Protein AF-A0A511JH03-F1 (afdb_monomer)

Radius of gyration: 26.42 Å; Cα contacts (8 Å, |Δi|>4): 464; chains: 1; bounding box: 65×48×74 Å

Organism: NCBI:txid311234

Secondary structure (DSSP, 8-state):
---PPPPEEEEEEPPPEETTEE-HHHHHHHHHHHHHHHHHHHHHTTT-TT-EEEEEE--SS--HHHHHHHHHHHHHHHTTT-EEE-----------SSSSHHHHHHHHHHHHHHHH--SSEEEEEEE-TTHHHHHHHHHHTS-----TT-EEEEEE-SSS-EEEEEEE-S--HHHHHHHHHHHHHHHHHHHHHHHHHHHHHHHIIIIISTT--HHHHHHHHHHHHHHHHHHHHHHHHHHHHS-GGGTGGGSSSS---HHHHHHTTT-----SS---HHHHHHHHHHHHIIIIIHHHHHHHHHHHHHHHHHHHS-SSS------HHHHHHHHHHHHHHHHHHHHHS----S---

Sequence (353 aa):
MSSDPVQFLFLMRHGEFRDGRLTVAATKHLGSLAGRLEEWMASEWRDAPDRRVQLVTLTTSATDEVAATAERLAESLVETRHLEQTTEDWGVDLTVGAYEPAEDAVRTHLADLRTLATPTRSPLLVTNAPLVEWLAALLLGSPFPIAHGELACLRRLKGDRWEVCWTISADGPDEASAIRDKIRSKMTVAAALGAVIVSLLTFVIKDVLPGANAWRWGAAAALALASVLYFATLFLYDTLQMPPRFWASRLSGAEPTTWARRLRHGKRLVTRPPSAAARVLHAAMVQVWVWVFTPATVLVGVGVVLLGIGAAEPSSADPLLLEPWQVALGALTLGVLSTGWIAVHRPDLGSAD

Mean predicted aligned error: 10.34 Å

Solvent-accessible surface area (backbone atoms only — not comparable to full-atom values): 19260 Å² total; per-residue (Å²): 131,87,76,75,68,71,24,37,40,32,45,24,25,28,34,48,60,55,96,95,36,68,35,73,67,33,55,54,40,42,47,57,48,34,54,51,51,48,58,37,47,62,63,76,33,63,92,41,79,78,47,32,42,31,51,37,70,50,46,55,55,97,42,67,48,37,54,53,35,49,52,56,38,44,60,50,33,55,82,68,78,50,53,50,84,49,87,61,76,74,77,61,78,41,67,60,90,46,85,69,72,41,57,60,52,50,58,63,49,46,59,56,57,58,65,56,36,33,72,46,31,25,36,33,37,36,18,48,85,67,59,48,30,52,52,39,15,69,47,34,61,26,75,41,89,66,54,61,45,14,40,34,36,32,32,50,45,92,77,88,44,40,42,76,39,33,33,42,57,61,70,52,73,61,51,35,45,54,51,44,53,52,47,51,53,51,40,52,53,42,50,56,51,32,52,53,44,48,51,51,40,51,46,42,60,69,75,52,45,76,90,49,54,72,39,36,52,49,12,49,52,30,28,51,54,17,35,54,28,29,52,49,37,44,56,51,52,53,60,70,66,49,62,73,84,61,68,71,75,77,62,87,84,57,82,68,49,73,64,57,40,59,77,42,69,81,55,80,75,62,59,79,54,70,48,41,64,36,58,60,50,49,53,51,52,50,47,46,41,63,72,30,40,46,54,20,54,50,28,40,54,51,14,53,50,30,36,53,56,46,65,66,59,68,97,70,93,70,85,86,63,75,46,71,63,57,54,50,47,51,54,46,48,52,49,48,52,49,52,45,43,50,65,73,58,47,76,76,79,44,70,83,108

Structure (mmCIF, N/CA/C/O backbone):
data_AF-A0A511JH03-F1
#
_entry.id   AF-A0A511JH03-F1
#
loop_
_atom_site.group_PDB
_atom_site.id
_atom_site.type_symbol
_atom_site.label_atom_id
_atom_site.label_alt_id
_atom_site.label_comp_id
_atom_site.label_asym_id
_atom_site.label_entity_id
_atom_site.label_seq_id
_atom_site.pdbx_PDB_ins_code
_atom_site.Cartn_x
_atom_site.Cartn_y
_atom_site.Cartn_z
_atom_site.occupancy
_atom_site.B_iso_or_equiv
_atom_site.auth_seq_id
_atom_site.auth_comp_id
_atom_site.auth_asym_id
_atom_site.auth_atom_id
_atom_site.pdbx_PDB_model_num
ATOM 1 N N . MET A 1 1 ? 21.268 -9.257 26.709 1.00 47.97 1 MET A N 1
ATOM 2 C CA . MET A 1 1 ? 20.537 -8.159 26.042 1.00 47.97 1 MET A CA 1
ATOM 3 C C . MET A 1 1 ? 19.086 -8.300 26.454 1.00 47.97 1 MET A C 1
ATOM 5 O O . MET A 1 1 ? 18.493 -9.309 26.106 1.00 47.97 1 MET A O 1
ATOM 9 N N . SER A 1 2 ? 18.568 -7.384 27.275 1.00 48.03 2 SER A N 1
ATOM 10 C CA . SER A 1 2 ? 17.154 -7.397 27.667 1.00 48.03 2 SER A CA 1
ATOM 11 C C . SER A 1 2 ? 16.317 -7.134 26.418 1.00 48.03 2 SER A C 1
ATOM 13 O O . SER A 1 2 ? 16.502 -6.104 25.771 1.00 48.03 2 SER A O 1
ATOM 15 N N . SER A 1 3 ? 15.488 -8.092 26.013 1.00 73.56 3 SER A N 1
ATOM 16 C CA . SER A 1 3 ? 14.461 -7.844 25.008 1.00 73.56 3 SER A CA 1
ATOM 17 C C . SER A 1 3 ? 13.367 -7.047 25.698 1.00 73.56 3 SER A C 1
ATOM 19 O O . SER A 1 3 ? 12.624 -7.615 26.500 1.00 73.56 3 SER A O 1
ATOM 21 N N . ASP A 1 4 ? 13.303 -5.743 25.438 1.00 78.69 4 ASP A N 1
ATOM 22 C CA . ASP A 1 4 ? 12.191 -4.937 25.927 1.00 78.69 4 ASP A CA 1
ATOM 23 C C . ASP A 1 4 ? 10.878 -5.611 25.496 1.00 78.69 4 ASP A C 1
ATOM 25 O O . ASP A 1 4 ? 10.754 -6.036 24.338 1.00 78.69 4 ASP A O 1
ATOM 29 N N . PRO A 1 5 ? 9.926 -5.795 26.420 1.00 82.44 5 PRO A N 1
ATOM 30 C CA . PRO A 1 5 ? 8.668 -6.448 26.109 1.00 82.44 5 PRO A CA 1
ATOM 31 C C . PRO A 1 5 ? 7.944 -5.722 24.973 1.00 82.44 5 PRO A C 1
ATOM 33 O O . PRO A 1 5 ? 7.837 -4.497 24.959 1.00 82.44 5 PRO A O 1
ATOM 36 N N . VAL A 1 6 ? 7.419 -6.500 24.025 1.00 85.31 6 VAL A N 1
ATOM 37 C CA . VAL A 1 6 ? 6.716 -5.976 22.850 1.00 85.31 6 VAL A CA 1
ATOM 38 C C . VAL A 1 6 ? 5.463 -5.225 23.290 1.00 85.31 6 VAL A C 1
ATOM 40 O O . VAL A 1 6 ? 4.625 -5.808 23.970 1.00 85.31 6 VAL A O 1
ATOM 43 N N . GLN A 1 7 ? 5.312 -3.966 22.887 1.00 91.69 7 GLN A N 1
ATOM 44 C CA . GLN A 1 7 ? 4.115 -3.166 23.158 1.00 91.69 7 GLN A CA 1
ATOM 45 C C . GLN A 1 7 ? 3.256 -3.065 21.898 1.00 91.69 7 GLN A C 1
ATOM 47 O O . GLN A 1 7 ? 3.791 -2.938 20.792 1.00 91.69 7 GLN A O 1
ATOM 52 N N . PHE A 1 8 ? 1.936 -3.105 22.076 1.00 92.12 8 PHE A N 1
ATOM 53 C CA . PHE A 1 8 ? 0.962 -2.985 20.997 1.00 92.12 8 PHE A CA 1
ATOM 54 C C . PHE A 1 8 ? 0.021 -1.806 21.243 1.00 92.12 8 PHE A C 1
ATOM 56 O O . PHE A 1 8 ? -0.301 -1.484 22.385 1.00 92.12 8 PHE A O 1
ATOM 63 N N . LEU A 1 9 ? -0.417 -1.185 20.153 1.00 93.75 9 LEU A N 1
ATOM 64 C CA . LEU A 1 9 ? -1.404 -0.113 20.113 1.00 93.75 9 LEU A CA 1
ATOM 65 C C . LEU A 1 9 ? -2.337 -0.401 18.944 1.00 93.75 9 LEU A C 1
ATOM 67 O O . LEU A 1 9 ? -1.872 -0.655 17.832 1.00 93.75 9 LEU A O 1
ATOM 71 N N . PHE A 1 10 ? -3.638 -0.345 19.177 1.00 93.94 10 PHE A N 1
ATOM 72 C CA . PHE A 1 10 ? -4.622 -0.519 18.127 1.00 93.94 10 PHE A CA 1
ATOM 73 C C . PHE A 1 10 ? -5.268 0.819 17.794 1.00 93.94 10 PHE A C 1
ATOM 75 O O . PHE A 1 10 ? -5.658 1.562 18.689 1.00 93.94 10 PHE A O 1
ATOM 82 N N . LEU A 1 11 ? -5.380 1.118 16.505 1.00 94.06 11 LEU A N 1
ATOM 83 C CA . LEU A 1 11 ? -6.059 2.301 15.990 1.00 94.06 11 LEU A CA 1
ATOM 84 C C . LEU A 1 11 ? -7.250 1.855 15.162 1.00 94.06 11 LEU A C 1
ATOM 86 O O . LEU A 1 11 ? -7.114 0.979 14.309 1.00 94.06 11 LEU A O 1
ATOM 90 N N . MET A 1 12 ? -8.400 2.467 15.386 1.00 94.19 12 MET A N 1
ATOM 91 C CA . MET A 1 12 ? -9.624 2.130 14.691 1.00 94.19 12 MET A CA 1
ATOM 92 C C . MET A 1 12 ? -10.381 3.382 14.295 1.00 94.19 12 MET A C 1
ATOM 94 O O . MET A 1 12 ? -10.604 4.279 15.110 1.00 94.19 12 MET A O 1
ATOM 98 N N . ARG A 1 13 ? -10.831 3.412 13.043 1.00 93.38 13 ARG A N 1
ATOM 99 C CA . ARG A 1 13 ? -11.840 4.379 12.625 1.00 93.38 13 ARG A CA 1
ATOM 100 C C . ARG A 1 13 ? -13.223 3.823 12.925 1.00 93.38 13 ARG A C 1
ATOM 102 O O . ARG A 1 13 ? -13.468 2.634 12.707 1.00 93.38 13 ARG A O 1
ATOM 109 N N . HIS A 1 14 ? -14.127 4.683 13.377 1.00 93.62 14 HIS A N 1
ATOM 110 C CA . HIS A 1 14 ? -15.521 4.313 13.607 1.00 93.62 14 HIS A CA 1
ATOM 111 C C . HIS A 1 14 ? -16.146 3.581 12.402 1.00 93.62 14 HIS A C 1
ATOM 113 O O . HIS A 1 14 ? -15.778 3.808 11.239 1.00 93.62 14 HIS A O 1
ATOM 119 N N . GLY A 1 15 ? -17.093 2.687 12.688 1.00 93.44 15 GLY A N 1
ATOM 120 C CA . GLY A 1 15 ? -17.863 1.984 11.667 1.00 93.44 15 GLY A CA 1
ATOM 121 C C . GLY A 1 15 ? -18.754 2.935 10.869 1.00 93.44 15 GLY A C 1
ATOM 122 O O . GLY A 1 15 ? -19.016 4.066 11.275 1.00 93.44 15 GLY A O 1
ATOM 123 N N . GLU A 1 16 ? -19.239 2.474 9.719 1.00 93.62 16 GLU A N 1
ATOM 124 C CA . GLU A 1 16 ? -20.191 3.249 8.927 1.00 93.62 16 GLU A CA 1
ATOM 125 C C . GLU A 1 16 ? -21.457 3.560 9.748 1.00 93.62 16 GLU A C 1
ATOM 127 O O . GLU A 1 16 ? -22.094 2.661 10.303 1.00 93.62 16 GLU A O 1
ATOM 132 N N . PHE A 1 17 ? -21.818 4.842 9.812 1.00 93.31 17 PHE A N 1
ATOM 133 C CA . PHE A 1 17 ? -22.898 5.366 10.643 1.00 93.31 17 PHE A CA 1
ATOM 134 C C . PHE A 1 17 ? -23.854 6.195 9.781 1.00 93.31 17 PHE A C 1
ATOM 136 O O . PHE A 1 17 ? -23.416 7.063 9.024 1.00 93.31 17 PHE A O 1
ATOM 143 N N . ARG A 1 18 ? -25.155 5.892 9.838 1.00 94.75 18 ARG A N 1
ATOM 144 C CA . ARG A 1 18 ? -26.212 6.564 9.065 1.00 94.75 18 ARG A CA 1
ATOM 145 C C . ARG A 1 18 ? -27.479 6.658 9.907 1.00 94.75 18 ARG A C 1
ATOM 147 O O . ARG A 1 18 ? -27.825 5.712 10.607 1.00 94.75 18 ARG A O 1
ATOM 154 N N . ASP A 1 19 ? -28.183 7.782 9.811 1.00 94.88 19 ASP A N 1
ATOM 155 C CA . ASP A 1 19 ? -29.461 8.011 10.501 1.00 94.88 19 ASP A CA 1
ATOM 156 C C . ASP A 1 19 ? -29.389 7.781 12.027 1.00 94.88 19 ASP A C 1
ATOM 158 O O . ASP A 1 19 ? -30.276 7.164 12.614 1.00 94.88 19 ASP A O 1
ATOM 162 N N . GLY A 1 20 ? -28.301 8.230 12.668 1.00 94.19 20 GLY A N 1
ATOM 163 C CA . GLY A 1 20 ? -28.123 8.115 14.122 1.00 94.19 20 GLY A CA 1
ATOM 164 C C . GLY A 1 20 ? -27.790 6.704 14.623 1.00 94.19 20 GLY A C 1
ATOM 165 O O . GLY A 1 20 ? -27.912 6.438 15.815 1.00 94.19 20 GLY A O 1
ATOM 166 N N . ARG A 1 21 ? -27.399 5.776 13.740 1.00 96.19 21 ARG A N 1
ATOM 167 C CA . ARG A 1 21 ? -27.033 4.401 14.112 1.00 96.19 21 ARG A CA 1
ATOM 168 C C . ARG A 1 21 ? -25.947 3.821 13.213 1.00 96.19 21 ARG A C 1
ATOM 170 O O . ARG A 1 21 ? -25.788 4.213 12.058 1.00 96.19 21 ARG A O 1
ATOM 177 N N . LEU A 1 22 ? -25.232 2.818 13.720 1.00 95.19 22 LEU A N 1
ATOM 178 C CA . LEU A 1 22 ? -24.353 1.996 12.887 1.00 95.19 22 LEU A CA 1
ATOM 179 C C . LEU A 1 22 ? -25.165 1.281 11.804 1.00 95.19 22 LEU A C 1
ATOM 181 O O . LEU A 1 22 ? -26.263 0.775 12.058 1.00 95.19 22 LEU A O 1
ATOM 185 N N . THR A 1 23 ? -24.622 1.214 10.589 1.00 95.50 23 THR A N 1
ATOM 186 C CA . THR A 1 23 ? -25.249 0.425 9.525 1.00 95.50 23 THR A CA 1
ATOM 187 C C . THR A 1 23 ? -25.201 -1.063 9.874 1.00 95.50 23 THR A C 1
ATOM 189 O O . THR A 1 23 ? -24.295 -1.536 10.559 1.00 95.50 23 THR A O 1
ATOM 192 N N . VAL A 1 24 ? -26.154 -1.847 9.358 1.00 94.75 24 VAL A N 1
ATOM 193 C CA . VAL A 1 24 ? -26.186 -3.308 9.578 1.00 94.75 24 VAL A CA 1
ATOM 194 C C . VAL A 1 24 ? -24.881 -3.970 9.114 1.00 94.75 24 VAL A C 1
ATOM 196 O O . VAL A 1 24 ? -24.391 -4.908 9.746 1.00 94.75 24 VAL A O 1
ATOM 199 N N . ALA A 1 25 ? -24.296 -3.461 8.024 1.00 91.31 25 ALA A N 1
ATOM 200 C CA . ALA A 1 25 ? -23.006 -3.911 7.515 1.00 91.31 25 ALA A CA 1
ATOM 201 C C . ALA A 1 25 ? -21.874 -3.621 8.512 1.00 91.31 25 ALA A C 1
ATOM 203 O O . ALA A 1 25 ? -21.112 -4.537 8.832 1.00 91.31 25 ALA A O 1
ATOM 204 N N . ALA A 1 26 ? -21.812 -2.401 9.060 1.00 92.94 26 ALA A N 1
ATOM 205 C CA . ALA A 1 26 ? -20.840 -2.034 10.085 1.00 92.94 26 ALA A CA 1
ATOM 206 C C . ALA A 1 26 ? -20.988 -2.906 11.339 1.00 92.94 26 ALA A C 1
ATOM 208 O O . ALA A 1 26 ? -20.013 -3.512 11.773 1.00 92.94 26 ALA A O 1
ATOM 209 N N . THR A 1 27 ? -22.202 -3.075 11.873 1.00 94.50 27 THR A N 1
ATOM 210 C CA . THR A 1 27 ? -22.455 -3.912 13.061 1.00 94.50 27 THR A CA 1
ATOM 211 C C . THR A 1 27 ? -21.992 -5.357 12.864 1.00 94.50 27 THR A C 1
ATOM 213 O O . THR A 1 27 ? -21.353 -5.933 13.750 1.00 94.50 27 THR A O 1
ATOM 216 N N . LYS A 1 28 ? -22.285 -5.953 11.700 1.00 92.31 28 LYS A N 1
ATOM 217 C CA . LYS A 1 28 ? -21.846 -7.315 11.361 1.00 92.31 28 LYS A CA 1
ATOM 218 C C . LYS A 1 28 ? -20.324 -7.402 11.241 1.00 92.31 28 LYS A C 1
ATOM 220 O O . LYS A 1 28 ? -19.724 -8.368 11.715 1.00 92.31 28 LYS A O 1
ATOM 225 N N . HIS A 1 29 ? -19.705 -6.406 10.609 1.00 90.62 29 HIS A N 1
ATOM 226 C CA . HIS A 1 29 ? -18.255 -6.339 10.470 1.00 90.62 29 HIS A CA 1
ATOM 227 C C . HIS A 1 29 ? -17.554 -6.213 11.826 1.00 90.62 29 HIS A C 1
ATOM 229 O O . HIS A 1 29 ? -16.627 -6.977 12.078 1.00 90.62 29 HIS A O 1
ATOM 235 N N . LEU A 1 30 ? -18.032 -5.343 12.721 1.00 92.25 30 LEU A N 1
ATOM 236 C CA . LEU A 1 30 ? -17.476 -5.177 14.070 1.00 92.25 30 LEU A CA 1
ATOM 237 C C . LEU A 1 30 ? -17.481 -6.493 14.860 1.00 92.25 30 LEU A C 1
ATOM 239 O O . LEU A 1 30 ? -16.472 -6.835 15.469 1.00 92.25 30 LEU A O 1
ATOM 243 N N . GLY A 1 31 ? -18.559 -7.281 14.770 1.00 91.50 31 GLY A N 1
ATOM 244 C CA . GLY A 1 31 ? -18.607 -8.613 15.386 1.00 91.50 31 GLY A CA 1
ATOM 245 C C . GLY A 1 31 ? -17.576 -9.583 14.790 1.00 91.50 31 GLY A C 1
ATOM 246 O O . GLY A 1 31 ? -16.858 -10.267 15.516 1.00 91.50 31 GLY A O 1
ATOM 247 N N . SER A 1 32 ? -17.429 -9.608 13.459 1.00 89.88 32 SER A N 1
ATOM 248 C CA . SER A 1 32 ? -16.398 -10.424 12.795 1.00 89.88 32 SER A CA 1
ATOM 249 C C . SER A 1 32 ? -14.970 -9.956 13.107 1.00 89.88 32 SER A C 1
ATOM 251 O O . SER A 1 32 ? -14.038 -10.762 13.137 1.00 89.88 32 SER A O 1
ATOM 253 N N . LEU A 1 33 ? -14.770 -8.653 13.286 1.00 90.88 33 LEU A N 1
ATOM 254 C CA . LEU A 1 33 ? -13.493 -8.052 13.646 1.00 90.88 33 LEU A CA 1
ATOM 255 C C . LEU A 1 33 ? -13.105 -8.414 15.080 1.00 90.88 33 LEU A C 1
ATOM 257 O O . LEU A 1 33 ? -11.966 -8.824 15.285 1.00 90.88 33 LEU A O 1
ATOM 261 N N . ALA A 1 34 ? -14.046 -8.348 16.025 1.00 90.00 34 ALA A N 1
ATOM 262 C CA . ALA A 1 34 ? -13.834 -8.762 17.409 1.00 90.00 34 ALA A CA 1
ATOM 263 C C . ALA A 1 34 ? -13.359 -10.222 17.502 1.00 90.00 34 ALA A C 1
ATOM 265 O O . ALA A 1 34 ? -12.309 -10.475 18.088 1.00 90.00 34 ALA A O 1
ATOM 266 N N . GLY A 1 35 ? -14.041 -11.156 16.825 1.00 88.25 35 GLY A N 1
ATOM 267 C CA . GLY A 1 35 ? -13.622 -12.565 16.802 1.00 88.25 35 GLY A CA 1
ATOM 268 C C . GLY A 1 35 ? -12.231 -12.774 16.185 1.00 88.25 35 GLY A C 1
ATOM 269 O O . GLY A 1 35 ? -11.413 -13.518 16.717 1.00 88.25 35 GLY A O 1
ATOM 270 N N . ARG A 1 36 ? -11.897 -12.057 15.100 1.00 87.69 36 ARG A N 1
ATOM 271 C CA . ARG A 1 36 ? -10.551 -12.126 14.490 1.00 87.69 36 ARG A CA 1
ATOM 272 C C . ARG A 1 36 ? -9.458 -11.535 15.384 1.00 87.69 36 ARG A C 1
ATOM 274 O O . ARG A 1 36 ? -8.333 -12.035 15.380 1.00 87.69 36 ARG A O 1
ATOM 281 N N . LEU A 1 37 ? -9.764 -10.455 16.101 1.00 88.31 37 LEU A N 1
ATOM 282 C CA . LEU A 1 37 ? -8.855 -9.856 17.074 1.00 88.31 37 LEU A CA 1
ATOM 283 C C . LEU A 1 37 ? -8.608 -10.829 18.233 1.00 88.31 37 LEU A C 1
ATOM 285 O O . LEU A 1 37 ? -7.459 -11.023 18.616 1.00 88.31 37 LEU A O 1
ATOM 289 N N . GLU A 1 38 ? -9.649 -11.486 18.739 1.00 86.12 38 GLU A N 1
ATOM 290 C CA . GLU A 1 38 ? -9.541 -12.501 19.790 1.00 86.12 38 GLU A CA 1
ATOM 291 C C . GLU A 1 38 ? -8.668 -13.687 19.373 1.00 86.12 38 GLU A C 1
ATOM 293 O O . GLU A 1 38 ? -7.705 -14.010 20.071 1.00 86.12 38 GLU A O 1
ATOM 298 N N . GLU A 1 39 ? -8.940 -14.291 18.213 1.00 86.00 39 GLU A N 1
ATOM 299 C CA . GLU A 1 39 ? -8.129 -15.390 17.673 1.00 86.00 39 GLU A CA 1
ATOM 300 C C . GLU A 1 39 ? -6.645 -15.008 17.589 1.00 86.00 39 GLU A C 1
ATOM 302 O O . GLU A 1 39 ? -5.754 -15.803 17.907 1.00 86.00 39 GLU A O 1
ATOM 307 N N . TRP A 1 40 ? -6.371 -13.768 17.175 1.00 87.62 40 TRP A N 1
ATOM 308 C CA . TRP A 1 40 ? -5.015 -13.252 17.126 1.00 87.62 40 TRP A CA 1
ATOM 309 C C . TRP A 1 40 ? -4.401 -13.090 18.513 1.00 87.62 40 TRP A C 1
ATOM 311 O O . TRP A 1 40 ? -3.284 -13.558 18.724 1.00 87.62 40 TRP A O 1
ATOM 321 N N . MET A 1 41 ? -5.110 -12.467 19.457 1.00 86.06 41 MET A N 1
ATOM 322 C CA . MET A 1 41 ? -4.625 -12.275 20.828 1.00 86.06 41 MET A CA 1
ATOM 323 C C . MET A 1 41 ? -4.324 -13.615 21.498 1.00 86.06 41 MET A C 1
ATOM 325 O O . MET A 1 41 ? -3.254 -13.777 22.079 1.00 86.06 41 MET A O 1
ATOM 329 N N . ALA A 1 42 ? -5.208 -14.603 21.348 1.00 84.56 42 ALA A N 1
ATOM 330 C CA . ALA A 1 42 ? -5.006 -15.950 21.877 1.00 84.56 42 ALA A CA 1
ATOM 331 C C . ALA A 1 42 ? -3.750 -16.628 21.295 1.00 84.56 42 ALA A C 1
ATOM 333 O O . ALA A 1 42 ? -3.075 -17.407 21.973 1.00 84.56 42 ALA A O 1
ATOM 334 N N . SER A 1 43 ? -3.412 -16.331 20.036 1.00 83.62 43 SER A N 1
ATOM 335 C CA . SER A 1 43 ? -2.198 -16.837 19.396 1.00 83.62 43 SER A CA 1
ATOM 336 C C . SER A 1 43 ? -0.942 -16.073 19.822 1.00 83.62 43 SER A C 1
ATOM 338 O O . SER A 1 43 ? 0.056 -16.701 20.169 1.00 83.62 43 SER A O 1
ATOM 340 N N . GLU A 1 44 ? -0.963 -14.742 19.755 1.00 84.81 44 GLU A N 1
ATOM 341 C CA . GLU A 1 44 ? 0.209 -13.881 19.962 1.00 84.81 44 GLU A CA 1
ATOM 342 C C . GLU A 1 44 ? 0.568 -13.752 21.446 1.00 84.81 44 GLU A C 1
ATOM 344 O O . GLU A 1 44 ? 1.740 -13.664 21.805 1.00 84.81 44 GLU A O 1
ATOM 349 N N . TRP A 1 45 ? -0.429 -13.738 22.330 1.00 86.81 45 TRP A N 1
ATOM 350 C CA . TRP A 1 45 ? -0.244 -13.543 23.770 1.00 86.81 45 TRP A CA 1
ATOM 351 C C . TRP A 1 45 ? -0.276 -14.855 24.550 1.00 86.81 45 TRP A C 1
ATOM 353 O O . TRP A 1 45 ? -0.431 -14.843 25.770 1.00 86.81 45 TRP A O 1
ATOM 363 N N . ARG A 1 46 ? -0.075 -15.989 23.868 1.00 84.81 46 ARG A N 1
ATOM 364 C CA . ARG A 1 46 ? -0.001 -17.318 24.493 1.00 84.81 46 ARG A CA 1
ATOM 365 C C . ARG A 1 46 ? 0.998 -17.364 25.653 1.00 84.81 46 ARG A C 1
ATOM 367 O O . ARG A 1 46 ? 0.707 -17.967 26.679 1.00 84.81 46 ARG A O 1
ATOM 374 N N . ASP A 1 47 ? 2.132 -16.683 25.495 1.00 84.38 47 ASP A N 1
ATOM 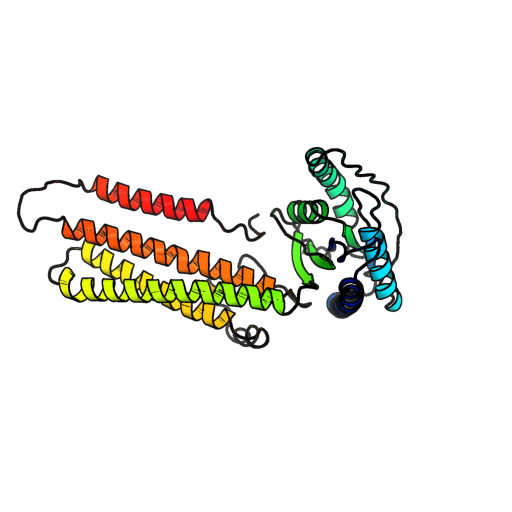375 C CA . ASP A 1 47 ? 3.205 -16.625 26.495 1.00 84.38 47 ASP A CA 1
ATOM 376 C C . ASP A 1 47 ? 3.080 -15.414 27.446 1.00 84.38 47 ASP A C 1
ATOM 378 O O . ASP A 1 47 ? 3.941 -15.190 28.294 1.00 84.38 47 ASP A O 1
ATOM 382 N N . ALA A 1 48 ? 2.015 -14.615 27.311 1.00 85.25 48 ALA A N 1
ATOM 383 C CA . ALA A 1 48 ? 1.740 -13.424 28.116 1.00 85.25 48 ALA A CA 1
ATOM 384 C C . ALA A 1 48 ? 0.245 -13.355 28.502 1.00 85.25 48 ALA A C 1
ATOM 386 O O . ALA A 1 48 ? -0.450 -12.415 28.106 1.00 85.25 48 ALA A O 1
ATOM 387 N N . PRO A 1 49 ? -0.269 -14.330 29.280 1.00 81.31 49 PRO A N 1
ATOM 388 C CA . PRO A 1 49 ? -1.702 -14.479 29.555 1.00 81.31 49 PRO A CA 1
ATOM 389 C C . PRO A 1 49 ? -2.303 -13.325 30.366 1.00 81.31 49 PRO A C 1
ATOM 391 O O . PRO A 1 49 ? -3.518 -13.135 30.348 1.00 81.31 49 PRO A O 1
ATOM 394 N N . ASP A 1 50 ? -1.476 -12.537 31.055 1.00 83.31 50 ASP A N 1
ATOM 395 C CA . ASP A 1 50 ? -1.900 -11.358 31.820 1.00 83.31 50 ASP A CA 1
ATOM 396 C C . ASP A 1 50 ? -2.067 -10.109 30.951 1.00 83.31 50 ASP A C 1
ATOM 398 O O . ASP A 1 50 ? -2.530 -9.075 31.430 1.00 83.31 50 ASP A O 1
ATOM 402 N N . ARG A 1 51 ? -1.707 -10.176 29.664 1.00 83.25 51 ARG A N 1
ATOM 403 C CA . ARG A 1 51 ? -1.900 -9.054 28.751 1.00 83.25 51 ARG A CA 1
ATOM 404 C C . ARG A 1 51 ? -3.393 -8.826 28.494 1.00 83.25 51 ARG A C 1
ATOM 406 O O . ARG A 1 51 ? -4.168 -9.771 28.324 1.00 83.25 51 ARG A O 1
ATOM 413 N N . ARG A 1 52 ? -3.799 -7.558 28.489 1.00 79.50 52 ARG A N 1
ATOM 414 C CA . ARG A 1 52 ? -5.179 -7.101 28.283 1.00 79.50 52 ARG A CA 1
ATOM 415 C C . ARG A 1 52 ? -5.230 -6.040 27.191 1.00 79.50 52 ARG A C 1
ATOM 417 O O . ARG A 1 52 ? -4.301 -5.236 27.048 1.00 79.50 52 ARG A O 1
ATOM 424 N N . VAL A 1 53 ? -6.329 -6.024 26.437 1.00 77.19 53 VAL A N 1
ATOM 425 C CA . VAL A 1 53 ? -6.685 -4.864 25.609 1.00 77.19 53 VAL A CA 1
ATOM 426 C C . VAL A 1 53 ? -7.425 -3.879 26.491 1.00 77.19 53 VAL A C 1
ATOM 428 O O . VAL A 1 53 ? -8.414 -4.239 27.131 1.00 77.19 53 VAL A O 1
ATOM 431 N N . GLN A 1 54 ? -6.945 -2.642 26.502 1.00 78.25 54 GLN A N 1
ATOM 432 C CA . GLN A 1 54 ? -7.631 -1.537 27.149 1.00 78.25 54 GLN A CA 1
ATOM 433 C C . GLN A 1 54 ? -8.383 -0.768 26.067 1.00 78.25 54 GLN A C 1
ATOM 435 O O . GLN A 1 54 ? -7.759 -0.143 25.211 1.00 78.25 54 GLN A O 1
ATOM 440 N N . LEU A 1 55 ? -9.711 -0.844 26.053 1.00 73.19 55 LEU A N 1
ATOM 441 C CA . LEU A 1 55 ? -10.496 -0.037 25.123 1.00 73.19 55 LEU A CA 1
ATOM 442 C C . LEU A 1 55 ? -10.458 1.418 25.585 1.00 73.19 55 LEU A C 1
ATOM 444 O O . LEU A 1 55 ? -10.884 1.712 26.696 1.00 73.19 55 LEU A O 1
ATOM 448 N N . VAL A 1 56 ? -9.957 2.307 24.735 1.00 72.31 56 VAL A N 1
ATOM 449 C CA . VAL A 1 56 ? -9.855 3.740 25.012 1.00 72.31 56 VAL A CA 1
ATOM 450 C C . VAL A 1 56 ? -10.527 4.480 23.863 1.00 72.31 56 VAL A C 1
ATOM 452 O O . VAL A 1 56 ? -10.128 4.384 22.707 1.00 72.31 56 VAL A O 1
ATOM 455 N N . THR A 1 57 ? -11.582 5.223 24.151 1.00 63.78 57 THR A N 1
ATOM 456 C CA . THR A 1 57 ? -12.246 6.059 23.148 1.00 63.78 57 THR A CA 1
ATOM 457 C C . THR A 1 57 ? -11.590 7.428 23.117 1.00 63.78 57 THR A C 1
ATOM 459 O O . THR A 1 57 ? -11.494 8.081 24.152 1.00 63.78 57 THR A O 1
ATOM 462 N N . LEU A 1 58 ? -11.147 7.871 21.939 1.00 63.78 58 LEU A N 1
ATOM 463 C CA . LEU A 1 58 ? -10.629 9.225 21.749 1.00 63.78 58 LEU A CA 1
ATOM 464 C C . LEU A 1 58 ? -11.526 9.953 20.763 1.00 63.78 58 LEU A C 1
ATOM 466 O O . LEU A 1 58 ? -11.663 9.538 19.613 1.00 63.78 58 LEU A O 1
ATOM 470 N N . THR A 1 59 ? -12.112 11.063 21.181 1.00 58.50 59 THR A N 1
ATOM 471 C CA . THR A 1 59 ? -13.033 11.823 20.339 1.00 58.50 59 THR A CA 1
ATOM 472 C C . THR A 1 59 ? -12.648 13.294 20.320 1.00 58.50 59 THR A C 1
ATOM 474 O O . THR A 1 59 ? -12.436 13.880 21.371 1.00 58.50 59 THR A O 1
ATOM 477 N N . THR A 1 60 ? -12.602 13.911 19.134 1.00 52.25 60 THR A N 1
ATOM 478 C CA . THR A 1 60 ? -12.545 15.383 18.992 1.00 52.25 60 THR A CA 1
ATOM 479 C C . THR A 1 60 ? -13.896 16.061 19.248 1.00 52.25 60 THR A C 1
ATOM 481 O O . THR A 1 60 ? -14.022 17.270 19.367 1.00 52.25 60 THR A O 1
ATOM 484 N N . SER A 1 61 ? -14.957 15.273 19.299 1.00 52.12 61 SER A N 1
ATOM 485 C CA . SER A 1 61 ? -16.286 15.655 19.764 1.00 52.12 61 SER A CA 1
ATOM 486 C C . SER A 1 61 ? -17.001 14.347 20.054 1.00 52.12 61 SER A C 1
ATOM 488 O O . SER A 1 61 ? -16.846 13.410 19.262 1.00 52.12 61 SER A O 1
ATOM 490 N N . ALA A 1 62 ? -17.695 14.243 21.191 1.00 60.06 62 ALA A N 1
ATOM 491 C CA . ALA A 1 62 ? -18.481 13.068 21.565 1.00 60.06 62 ALA A CA 1
ATOM 492 C C . ALA A 1 62 ? -19.540 12.810 20.485 1.00 60.06 62 ALA A C 1
ATOM 494 O O . ALA A 1 62 ? -20.646 13.337 20.516 1.00 60.06 62 ALA A O 1
ATOM 495 N N . THR A 1 63 ? -19.132 12.078 19.462 1.00 78.88 63 THR A N 1
ATOM 496 C CA . THR A 1 63 ? -19.915 11.804 18.276 1.00 78.88 63 THR A CA 1
ATOM 497 C C . THR A 1 63 ? -20.529 10.439 18.471 1.00 78.88 63 THR A C 1
ATOM 499 O O . THR A 1 63 ? -19.833 9.476 18.820 1.00 78.88 63 THR A O 1
ATOM 502 N N . ASP A 1 64 ? -21.840 10.368 18.262 1.00 88.25 64 ASP A N 1
ATOM 503 C CA . ASP A 1 64 ? -22.616 9.148 18.452 1.00 88.25 64 ASP A CA 1
ATOM 504 C C . ASP A 1 64 ? -22.011 7.978 17.658 1.00 88.25 64 ASP A C 1
ATOM 506 O O . ASP A 1 64 ? -22.059 6.837 18.116 1.00 88.25 64 ASP A O 1
ATOM 510 N N . GLU A 1 65 ? -21.351 8.235 16.518 1.00 90.31 65 GLU A N 1
ATOM 511 C CA . GLU A 1 65 ? -20.675 7.196 15.742 1.00 90.31 65 GLU A CA 1
ATOM 512 C C . GLU A 1 65 ? -19.490 6.515 16.448 1.00 90.31 65 GLU A C 1
ATOM 514 O O . GLU A 1 65 ? -19.341 5.290 16.335 1.00 90.31 65 GLU A O 1
ATOM 519 N N . VAL A 1 66 ? -18.642 7.258 17.170 1.00 89.50 66 VAL A N 1
ATOM 520 C CA . VAL A 1 66 ? -17.490 6.681 17.886 1.00 89.50 66 VAL A CA 1
ATOM 521 C C . VAL A 1 66 ? -17.983 5.924 19.103 1.00 89.50 66 VAL A C 1
ATOM 523 O O . VAL A 1 66 ? -17.558 4.787 19.313 1.00 89.50 66 VAL A O 1
ATOM 526 N N . ALA A 1 67 ? -18.912 6.524 19.852 1.00 87.62 67 ALA A N 1
ATOM 527 C CA . ALA A 1 67 ? -19.528 5.902 21.016 1.00 87.62 67 ALA A CA 1
ATOM 528 C C . ALA A 1 67 ? -20.228 4.593 20.629 1.00 87.62 67 ALA A C 1
ATOM 530 O O . ALA A 1 67 ? -19.893 3.544 21.175 1.00 87.62 67 ALA A O 1
ATOM 531 N N . ALA A 1 68 ? -21.088 4.616 19.605 1.00 91.31 68 ALA A N 1
ATOM 532 C CA . ALA A 1 68 ? -21.780 3.423 19.120 1.00 91.31 68 ALA A CA 1
ATOM 533 C C . ALA A 1 68 ? -20.807 2.357 18.593 1.00 91.31 68 ALA A C 1
ATOM 535 O O . ALA A 1 68 ? -21.017 1.163 18.811 1.00 91.31 68 ALA A O 1
ATOM 536 N N . THR A 1 69 ? -19.726 2.755 17.906 1.00 92.50 69 THR A N 1
ATOM 537 C CA . THR A 1 69 ? -18.695 1.803 17.452 1.00 92.50 69 THR A CA 1
ATOM 538 C C . THR A 1 69 ? -17.978 1.155 18.630 1.00 92.50 69 THR A C 1
ATOM 540 O O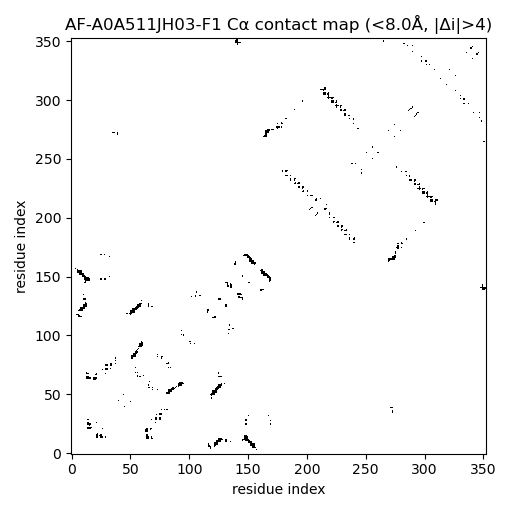 . THR A 1 69 ? -17.799 -0.063 18.636 1.00 92.50 69 THR A O 1
ATOM 543 N N . ALA A 1 70 ? -17.557 1.955 19.608 1.00 89.31 70 ALA A N 1
ATOM 544 C CA . ALA A 1 70 ? -16.820 1.486 20.770 1.00 89.31 70 ALA A CA 1
ATOM 545 C C . ALA A 1 70 ? -17.683 0.595 21.666 1.00 89.31 70 ALA A C 1
ATOM 547 O O . ALA A 1 70 ? -17.223 -0.474 22.055 1.00 89.31 70 ALA A O 1
ATOM 548 N N . GLU A 1 71 ? -18.933 0.982 21.924 1.00 88.81 71 GLU A N 1
ATOM 549 C CA . GLU A 1 71 ? -19.912 0.176 22.658 1.00 88.81 71 GLU A CA 1
ATOM 550 C C . GLU A 1 71 ? -20.134 -1.163 21.955 1.00 88.81 71 GLU A C 1
ATOM 552 O O . GLU A 1 71 ? -19.945 -2.218 22.557 1.00 88.81 71 GLU A O 1
ATOM 557 N N . ARG A 1 72 ? -20.409 -1.147 20.644 1.00 92.00 72 ARG A N 1
ATOM 558 C CA . ARG A 1 72 ? -20.647 -2.383 19.892 1.00 92.00 72 ARG A CA 1
ATOM 559 C C . ARG A 1 72 ? -19.427 -3.307 19.855 1.00 92.00 72 ARG A C 1
ATOM 561 O O . ARG A 1 72 ? -19.565 -4.536 19.886 1.00 92.00 72 ARG A O 1
ATOM 568 N N . LEU A 1 73 ? -18.232 -2.731 19.745 1.00 88.69 73 LEU A N 1
ATOM 569 C CA . LEU A 1 73 ? -16.982 -3.481 19.796 1.00 88.69 73 LEU A CA 1
ATOM 570 C C . LEU A 1 73 ? -16.739 -4.049 21.201 1.00 88.69 73 LEU A C 1
ATOM 572 O O . LEU A 1 73 ? -16.349 -5.209 21.312 1.00 88.69 73 LEU A O 1
ATOM 576 N N . ALA A 1 74 ? -17.007 -3.269 22.253 1.00 85.81 74 ALA A N 1
ATOM 577 C CA . ALA A 1 74 ? -16.904 -3.702 23.643 1.00 85.81 74 ALA A CA 1
ATOM 578 C C . ALA A 1 74 ? -17.852 -4.867 23.928 1.00 85.81 74 ALA A C 1
ATOM 580 O O . ALA A 1 74 ? -17.388 -5.894 24.406 1.00 85.81 74 ALA A O 1
ATOM 581 N N . GLU A 1 75 ? -19.132 -4.767 23.556 1.00 87.44 75 GLU A N 1
ATOM 582 C CA . GLU A 1 75 ? -20.101 -5.868 23.665 1.00 87.44 75 GLU A CA 1
ATOM 583 C C . GLU A 1 75 ? -19.557 -7.158 23.038 1.00 87.44 75 GLU A C 1
ATOM 585 O O . GLU A 1 75 ? -19.598 -8.221 23.651 1.00 87.44 75 GLU A O 1
ATOM 590 N N . SER A 1 76 ? -18.979 -7.043 21.839 1.00 87.50 76 SER A N 1
ATOM 591 C CA . SER A 1 76 ? -18.442 -8.186 21.092 1.00 87.50 76 SER A CA 1
ATOM 592 C C . SER A 1 76 ? -17.144 -8.757 21.695 1.00 87.50 76 SER A C 1
ATOM 594 O O . SER A 1 76 ? -16.809 -9.908 21.432 1.00 87.50 76 SER A O 1
ATOM 596 N N . LEU A 1 77 ? -16.392 -7.971 22.477 1.00 82.25 77 LEU A N 1
ATOM 597 C CA . LEU A 1 77 ? -15.132 -8.375 23.124 1.00 82.25 77 LEU A CA 1
ATOM 598 C C . LEU A 1 77 ? -15.292 -8.741 24.612 1.00 82.25 77 LEU A C 1
ATOM 600 O O . LEU A 1 77 ? -14.431 -9.406 25.185 1.00 82.25 77 LEU A O 1
ATOM 604 N N . VAL A 1 78 ? -16.363 -8.311 25.279 1.00 77.00 78 VAL A N 1
ATOM 605 C CA . VAL A 1 78 ? -16.637 -8.663 26.683 1.00 77.00 78 VAL A CA 1
ATOM 606 C C . VAL A 1 78 ? -17.046 -10.129 26.804 1.00 77.00 78 VAL A C 1
ATOM 608 O O . VAL A 1 78 ? -16.662 -10.793 27.769 1.00 77.00 78 VAL A O 1
ATOM 611 N N . GLU A 1 79 ? -17.730 -10.671 25.793 1.00 71.19 79 GLU A N 1
ATOM 612 C CA . GLU A 1 79 ? -18.065 -12.100 25.716 1.00 71.19 79 GLU A CA 1
ATOM 613 C C . GLU A 1 79 ? -16.822 -13.013 25.826 1.00 71.19 79 GLU A C 1
ATOM 615 O O . GLU A 1 79 ? -16.936 -14.168 26.240 1.00 71.19 79 GLU A O 1
ATOM 620 N N . THR A 1 80 ? -15.623 -12.488 25.551 1.00 59.34 80 THR A N 1
ATOM 621 C CA . THR A 1 80 ? -14.391 -13.266 25.359 1.00 59.34 80 THR A CA 1
ATOM 622 C C . THR A 1 80 ? -13.350 -13.103 26.477 1.00 59.34 80 THR A C 1
ATOM 624 O O . THR A 1 80 ? -12.263 -13.671 26.405 1.00 59.34 80 THR A O 1
ATOM 627 N N . ARG A 1 81 ? -13.681 -12.404 27.578 1.00 63.84 81 ARG A N 1
ATOM 628 C CA . ARG A 1 81 ? -12.870 -12.283 28.823 1.00 63.84 81 ARG A CA 1
ATOM 629 C C . ARG A 1 81 ? -11.484 -11.617 28.704 1.00 63.84 81 ARG A C 1
ATOM 631 O O . ARG A 1 81 ? -10.728 -11.634 29.676 1.00 63.84 81 ARG A O 1
ATOM 638 N N . HIS A 1 82 ? -11.142 -11.004 27.571 1.00 60.84 82 HIS A N 1
ATOM 639 C CA . HIS A 1 82 ? -9.838 -10.347 27.361 1.00 60.84 82 HIS A CA 1
ATOM 640 C C . HIS A 1 82 ? -9.867 -8.811 27.447 1.00 60.84 82 HIS A C 1
ATOM 642 O O . HIS A 1 82 ? -8.819 -8.170 27.306 1.00 60.84 82 HIS A O 1
ATOM 648 N N . LEU A 1 83 ? -11.039 -8.225 27.708 1.00 61.31 83 LEU A N 1
ATOM 649 C CA . LEU A 1 83 ? -11.228 -6.781 27.786 1.00 61.31 83 LEU A CA 1
ATOM 650 C C . LEU A 1 83 ? -11.289 -6.304 29.245 1.00 61.31 83 LEU A C 1
ATOM 652 O O . LEU A 1 83 ? -12.156 -6.727 30.007 1.00 61.31 83 LEU A O 1
ATOM 656 N N . GLU A 1 84 ? -10.405 -5.378 29.612 1.00 60.56 84 GLU A N 1
ATOM 657 C CA . GLU A 1 84 ? -10.634 -4.499 30.762 1.00 60.56 84 GLU A CA 1
ATOM 658 C C . GLU A 1 84 ? -11.268 -3.216 30.223 1.00 60.56 84 GLU A C 1
ATOM 660 O O . GLU A 1 84 ? -10.590 -2.363 29.644 1.00 60.56 84 GLU A O 1
ATOM 665 N N . GLN A 1 85 ? -12.590 -3.095 30.363 1.00 54.56 85 GLN A N 1
ATOM 666 C CA . GLN A 1 85 ? -13.280 -1.859 30.015 1.00 54.56 85 GLN A CA 1
ATOM 667 C C . GLN A 1 85 ? -12.949 -0.813 31.080 1.00 54.56 85 GLN A C 1
ATOM 669 O O . GLN A 1 85 ? -13.477 -0.837 32.188 1.00 54.56 85 GLN A O 1
ATOM 674 N N . THR A 1 86 ? -12.044 0.097 30.746 1.00 52.62 86 THR A N 1
ATOM 675 C CA . THR A 1 86 ? -11.864 1.345 31.486 1.00 52.62 86 THR A CA 1
ATOM 676 C C . THR A 1 86 ? -12.443 2.437 30.616 1.00 52.62 86 THR A C 1
ATOM 678 O O . THR A 1 86 ? -11.796 2.925 29.696 1.00 52.62 86 THR A O 1
ATOM 681 N N . THR A 1 87 ? -13.687 2.815 30.894 1.00 49.31 87 THR A N 1
ATOM 682 C CA . THR A 1 87 ? -14.260 4.077 30.418 1.00 49.31 87 THR A CA 1
ATOM 683 C C . THR A 1 87 ? -13.616 5.208 31.223 1.00 49.31 87 THR A C 1
ATOM 685 O O . THR A 1 87 ? -14.264 5.899 32.001 1.00 49.31 87 THR A O 1
ATOM 688 N N . GLU A 1 88 ? -12.294 5.345 31.120 1.00 47.66 88 GLU A N 1
ATOM 689 C CA . GLU A 1 88 ? -11.669 6.618 31.440 1.00 47.66 88 GLU A CA 1
ATOM 690 C C . GLU A 1 88 ? -12.093 7.546 30.310 1.00 47.66 88 GLU A C 1
ATOM 692 O O . GLU A 1 88 ? -11.648 7.414 29.171 1.00 47.66 88 GLU A O 1
ATOM 697 N N . ASP A 1 89 ? -13.046 8.421 30.613 1.00 46.69 89 ASP A N 1
ATOM 698 C CA . ASP A 1 89 ? -13.270 9.604 29.808 1.00 46.69 89 ASP A CA 1
ATOM 699 C C . ASP A 1 89 ? -11.998 10.431 29.960 1.00 46.69 89 ASP A C 1
ATOM 701 O O . ASP A 1 89 ? -11.777 11.077 30.986 1.00 46.69 89 ASP A O 1
ATOM 705 N N . TRP A 1 90 ? -11.091 10.312 28.987 1.00 43.19 90 TRP A N 1
ATOM 706 C CA . TRP A 1 90 ? -9.795 10.982 29.046 1.00 43.19 90 TRP A CA 1
ATOM 707 C C . TRP A 1 90 ? -9.943 12.503 29.085 1.00 43.19 90 TRP A C 1
ATOM 709 O O . TRP A 1 90 ? -8.932 13.186 29.224 1.00 43.19 90 TRP A O 1
ATOM 719 N N . GLY A 1 91 ? -11.171 13.044 28.989 1.00 35.59 91 GLY A N 1
ATOM 720 C CA . GLY A 1 91 ? -11.464 14.453 29.226 1.00 35.59 91 GLY A CA 1
ATOM 721 C C . GLY A 1 91 ? -10.667 15.366 28.305 1.00 35.59 91 GLY A C 1
ATOM 722 O O . GLY A 1 91 ? -10.600 16.573 28.532 1.00 35.59 91 GLY A O 1
ATOM 723 N N . VAL A 1 92 ? -10.041 14.795 27.271 1.00 42.22 92 VAL A N 1
ATOM 724 C CA . VAL A 1 92 ? -9.410 15.552 26.219 1.00 42.22 92 VAL A CA 1
ATOM 725 C C . VAL A 1 92 ? -10.556 15.960 25.328 1.00 42.22 92 VAL A C 1
ATOM 727 O O . VAL A 1 92 ? -10.855 15.322 24.318 1.00 42.22 92 VAL A O 1
ATOM 730 N N . ASP A 1 93 ? -11.233 17.013 25.770 1.00 40.31 93 ASP A N 1
ATOM 731 C CA . ASP A 1 93 ? -12.156 17.777 24.960 1.00 40.31 93 ASP A CA 1
ATOM 732 C C . ASP A 1 93 ? -11.309 18.451 23.875 1.00 40.31 93 ASP A C 1
ATOM 734 O O . ASP A 1 93 ? -10.961 19.632 23.921 1.00 40.31 93 ASP A O 1
ATOM 738 N N . LEU A 1 94 ? -10.892 17.648 22.893 1.00 44.66 94 LEU A N 1
ATOM 739 C CA . LEU A 1 94 ? -10.322 18.102 21.638 1.00 44.66 94 LEU A CA 1
ATOM 740 C C . LEU A 1 94 ? -11.461 18.726 20.826 1.00 44.66 94 LEU A C 1
ATOM 742 O O . LEU A 1 94 ? -11.640 18.353 19.673 1.00 44.66 94 LEU A O 1
ATOM 746 N N . THR A 1 95 ? -12.227 19.664 21.400 1.00 41.25 95 THR A N 1
ATOM 747 C CA . THR A 1 95 ? -13.116 20.576 20.675 1.00 41.25 95 THR A CA 1
ATOM 748 C C . THR A 1 95 ? -12.260 21.416 19.739 1.00 41.25 95 THR A C 1
ATOM 750 O O . THR A 1 95 ? -11.856 22.546 20.013 1.00 41.25 95 THR A O 1
ATOM 753 N N . VAL A 1 96 ? -11.902 20.801 18.622 1.00 43.53 96 VAL A N 1
ATOM 754 C CA . VAL A 1 96 ? -11.075 21.363 17.574 1.00 43.53 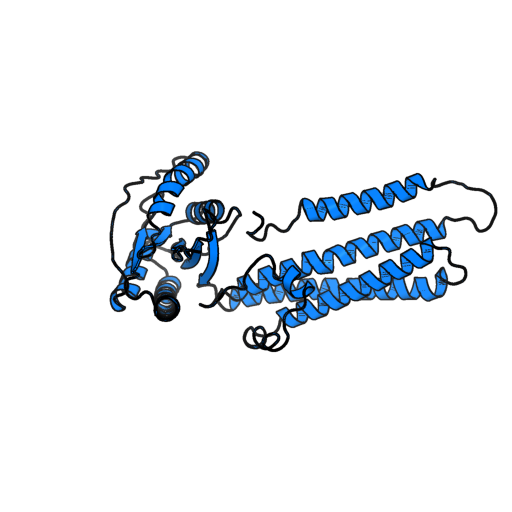96 VAL A CA 1
ATOM 755 C C . VAL A 1 96 ? -11.966 22.330 16.800 1.00 43.53 96 VAL A C 1
ATOM 757 O O . VAL A 1 96 ? -12.662 21.960 15.858 1.00 43.53 96 VAL A O 1
ATOM 760 N N . GLY A 1 97 ? -11.962 23.592 17.226 1.00 37.84 97 GLY A N 1
ATOM 761 C CA . GLY A 1 97 ? -12.653 24.689 16.540 1.00 37.84 97 GLY A CA 1
ATOM 762 C C . GLY A 1 97 ? -12.039 25.074 15.184 1.00 37.84 97 GLY A C 1
ATOM 763 O O . GLY A 1 97 ? -12.609 25.896 14.474 1.00 37.84 97 GLY A O 1
ATOM 764 N N . ALA A 1 98 ? -10.898 24.499 14.796 1.00 42.88 98 ALA A N 1
ATOM 765 C CA . ALA A 1 98 ? -10.263 24.689 13.492 1.00 42.88 98 ALA A CA 1
ATOM 766 C C . ALA A 1 98 ? -9.277 23.538 13.223 1.00 42.88 98 ALA A C 1
ATOM 768 O O . ALA A 1 98 ? -8.599 23.097 14.138 1.00 42.88 98 ALA A O 1
ATOM 769 N N . TYR A 1 99 ? -9.178 23.049 11.986 1.00 51.97 99 TYR A N 1
ATOM 770 C CA . TYR A 1 99 ? -8.403 21.845 11.630 1.00 51.97 99 TYR A CA 1
ATOM 771 C C . TYR A 1 99 ? -6.891 21.899 11.967 1.00 51.97 99 TYR A C 1
ATOM 773 O O . TYR A 1 99 ? -6.301 20.851 12.195 1.00 51.97 99 TYR A O 1
ATOM 781 N N . GLU A 1 100 ? -6.257 23.075 12.024 1.00 51.34 100 GLU A N 1
ATOM 782 C CA . GLU A 1 100 ? -4.813 23.223 12.316 1.00 51.34 100 GLU A CA 1
ATOM 783 C C . GLU A 1 100 ? -4.416 23.069 13.800 1.00 51.34 100 GLU A C 1
ATOM 785 O O . GLU A 1 100 ? -3.493 22.302 14.069 1.00 51.34 100 GLU A O 1
ATOM 790 N N . PRO A 1 101 ? -5.088 23.695 14.794 1.00 51.84 101 PRO A N 1
ATOM 791 C CA . PRO A 1 101 ? -4.736 23.523 16.214 1.00 51.84 101 PRO A CA 1
ATOM 792 C C . PRO A 1 101 ? -4.892 22.088 16.751 1.00 51.84 101 PRO A C 1
ATOM 794 O O . PRO A 1 101 ? -4.483 21.799 17.874 1.00 51.84 101 PRO A O 1
ATOM 797 N N . ALA A 1 102 ? -5.462 21.176 15.964 1.00 66.19 102 ALA A N 1
ATOM 798 C CA . ALA A 1 102 ? -5.617 19.780 16.339 1.00 66.19 102 ALA A CA 1
ATOM 799 C C . ALA A 1 102 ? -4.322 18.973 16.262 1.00 66.19 102 ALA A C 1
ATOM 801 O O . ALA A 1 102 ? -4.102 18.127 17.121 1.00 66.19 102 ALA A O 1
ATOM 802 N N . GLU A 1 103 ? -3.473 19.193 15.252 1.00 71.69 103 GLU A N 1
ATOM 803 C CA . GLU A 1 103 ? -2.282 18.352 15.076 1.00 71.69 103 GLU A CA 1
ATOM 804 C C . GLU A 1 103 ? -1.294 18.555 16.232 1.00 71.69 103 GLU A C 1
ATOM 806 O O . GLU A 1 103 ? -0.775 17.583 16.783 1.00 71.69 103 GLU A O 1
ATOM 811 N N . ASP A 1 104 ? -1.095 19.802 16.662 1.00 76.69 104 ASP A N 1
ATOM 812 C CA . ASP A 1 104 ? -0.245 20.127 17.808 1.00 76.69 104 ASP A CA 1
ATOM 813 C C . ASP A 1 104 ? -0.802 19.553 19.114 1.00 76.69 104 ASP A C 1
ATOM 815 O O . ASP A 1 104 ? -0.052 18.965 19.894 1.00 76.69 104 ASP A O 1
ATOM 819 N N . ALA A 1 105 ? -2.121 19.623 19.322 1.00 75.06 105 ALA A N 1
ATOM 820 C CA . ALA A 1 105 ? -2.762 18.995 20.475 1.00 75.06 105 ALA A CA 1
ATOM 821 C C . ALA A 1 105 ? -2.564 17.468 20.466 1.00 75.06 105 ALA A C 1
ATOM 823 O O . ALA A 1 105 ? -2.221 16.866 21.486 1.00 75.06 105 ALA A O 1
ATOM 824 N N . VAL A 1 106 ? -2.687 16.832 19.296 1.00 79.75 106 VAL A N 1
ATOM 825 C CA . VAL A 1 106 ? -2.406 15.399 19.131 1.00 79.75 106 VAL A CA 1
ATOM 826 C C . VAL A 1 106 ? -0.941 15.086 19.434 1.00 79.75 106 VAL A C 1
ATOM 828 O O . VAL A 1 106 ? -0.664 14.082 20.091 1.00 79.75 106 VAL A O 1
ATOM 831 N N . ARG A 1 107 ? 0.006 15.937 19.017 1.00 82.94 107 ARG A N 1
ATOM 832 C CA . ARG A 1 107 ? 1.432 15.782 19.354 1.00 82.94 107 ARG A CA 1
ATOM 833 C C . ARG A 1 107 ? 1.673 15.870 20.858 1.00 82.94 107 ARG A C 1
ATOM 835 O O . ARG A 1 107 ? 2.456 15.071 21.372 1.00 82.94 107 ARG A O 1
ATOM 842 N N . THR A 1 108 ? 0.999 16.782 21.558 1.00 81.56 108 THR A N 1
ATOM 843 C CA . THR A 1 108 ? 1.073 16.886 23.023 1.00 81.56 108 THR A CA 1
ATOM 844 C C . THR A 1 108 ? 0.580 15.601 23.692 1.00 81.56 108 THR A C 1
ATOM 846 O O . THR A 1 108 ? 1.292 15.043 24.525 1.00 81.56 108 THR A O 1
ATOM 849 N N . HIS A 1 109 ? -0.564 15.064 23.263 1.00 79.50 109 HIS A N 1
ATOM 850 C CA . HIS A 1 109 ? -1.133 13.834 23.832 1.00 79.50 109 HIS A CA 1
ATOM 851 C C . HIS A 1 109 ? -0.455 12.543 23.362 1.00 79.50 109 HIS A C 1
ATOM 853 O O . HIS A 1 109 ? -0.639 11.484 23.962 1.00 79.50 109 HIS A O 1
ATOM 859 N N . LEU A 1 110 ? 0.370 12.594 22.315 1.00 84.38 110 LEU A N 1
ATOM 860 C CA . LEU A 1 110 ? 1.104 11.428 21.828 1.00 84.38 110 LEU A CA 1
ATOM 861 C C . LEU A 1 110 ? 2.043 10.855 22.897 1.00 84.38 110 LEU A C 1
ATOM 863 O O . LEU A 1 110 ? 2.246 9.641 22.948 1.00 84.38 110 LEU A O 1
ATOM 867 N N . ALA A 1 111 ? 2.608 11.716 23.749 1.00 83.81 111 ALA A N 1
ATOM 868 C CA . ALA A 1 111 ? 3.412 11.292 24.890 1.00 83.81 111 ALA A CA 1
ATOM 869 C C . ALA A 1 111 ? 2.573 10.458 25.869 1.00 83.81 111 ALA A C 1
ATOM 871 O O . ALA A 1 111 ? 2.994 9.364 26.248 1.00 83.81 111 ALA A O 1
ATOM 872 N N . ASP A 1 112 ? 1.357 10.909 26.178 1.00 82.94 112 ASP A N 1
ATOM 873 C CA . ASP A 1 112 ? 0.436 10.206 27.071 1.00 82.94 112 ASP A CA 1
ATOM 874 C C . ASP A 1 112 ? 0.036 8.850 26.470 1.00 82.94 112 ASP A C 1
ATOM 876 O O . ASP A 1 112 ? 0.196 7.811 27.115 1.00 82.94 112 ASP A O 1
ATOM 880 N N . LEU A 1 113 ? -0.339 8.811 25.185 1.00 80.31 113 LEU A N 1
ATOM 881 C CA . LEU A 1 113 ? -0.670 7.563 24.477 1.00 80.31 113 LEU A CA 1
ATOM 882 C C . LEU A 1 113 ? 0.486 6.554 24.479 1.00 80.31 113 LEU A C 1
ATOM 884 O O . LEU A 1 113 ? 0.269 5.346 24.608 1.00 80.31 113 LEU A O 1
ATOM 888 N N . ARG A 1 114 ? 1.731 7.033 24.375 1.00 83.50 114 ARG A N 1
ATOM 889 C CA . ARG A 1 114 ? 2.926 6.178 24.465 1.00 83.50 114 ARG A CA 1
ATOM 890 C C . ARG A 1 114 ? 3.137 5.604 25.861 1.00 83.50 114 ARG A C 1
ATOM 892 O O . ARG A 1 114 ? 3.736 4.534 25.967 1.00 83.50 114 ARG A O 1
ATOM 899 N N . THR A 1 115 ? 2.681 6.288 26.909 1.00 84.94 115 THR A N 1
ATOM 900 C CA . THR A 1 115 ? 2.748 5.769 28.284 1.00 84.94 115 THR A CA 1
ATOM 901 C C . THR A 1 115 ? 1.633 4.769 28.589 1.00 84.94 115 THR A C 1
ATOM 903 O O . THR A 1 115 ? 1.844 3.868 29.399 1.00 84.94 115 THR A O 1
ATOM 906 N N . LEU A 1 116 ? 0.497 4.854 27.886 1.00 81.88 116 LEU A N 1
ATOM 907 C CA . LEU A 1 116 ? -0.603 3.889 28.004 1.00 81.88 116 LEU A CA 1
ATOM 908 C C . LEU A 1 116 ? -0.273 2.510 27.442 1.00 81.88 116 LEU A C 1
ATOM 910 O O . LEU A 1 116 ? -0.712 1.494 27.985 1.00 81.88 116 LEU A O 1
ATOM 914 N N . ALA A 1 117 ? 0.510 2.458 26.366 1.00 84.31 117 ALA A N 1
ATOM 915 C CA . ALA A 1 117 ? 0.982 1.196 25.823 1.00 84.31 117 ALA A CA 1
ATOM 916 C C . ALA A 1 117 ? 2.054 0.603 26.744 1.00 84.31 117 ALA A C 1
ATOM 918 O O . ALA A 1 117 ? 3.224 0.987 26.721 1.00 84.31 117 ALA A O 1
ATOM 919 N N . THR A 1 118 ? 1.652 -0.370 27.554 1.00 86.56 118 THR A N 1
ATOM 920 C CA . THR A 1 118 ? 2.540 -1.074 28.479 1.00 86.56 118 THR A CA 1
ATOM 921 C C . THR A 1 118 ? 2.699 -2.535 28.054 1.00 86.56 118 THR A C 1
ATOM 923 O O . THR A 1 118 ? 1.962 -3.045 27.207 1.00 86.56 118 THR A O 1
ATOM 926 N N . PRO A 1 119 ? 3.660 -3.271 28.632 1.00 85.81 119 PRO A N 1
ATOM 927 C CA . PRO A 1 119 ? 3.814 -4.699 28.366 1.00 85.81 119 PRO A CA 1
ATOM 928 C C . PRO A 1 119 ? 2.569 -5.527 28.678 1.00 85.81 119 PRO A C 1
ATOM 930 O O . PRO A 1 119 ? 2.404 -6.597 28.099 1.00 85.81 119 PRO A O 1
ATOM 933 N N . THR A 1 120 ? 1.706 -5.057 29.575 1.00 84.75 120 THR A N 1
ATOM 934 C CA . THR A 1 120 ? 0.495 -5.756 30.016 1.00 84.75 120 THR A CA 1
ATOM 935 C C . THR A 1 120 ? -0.786 -5.110 29.493 1.00 84.75 120 THR A C 1
ATOM 937 O O . THR A 1 120 ? -1.813 -5.778 29.471 1.00 84.75 120 THR A O 1
ATOM 940 N N . ARG A 1 121 ? -0.743 -3.860 29.013 1.00 85.44 121 ARG A N 1
ATOM 941 C CA . ARG A 1 121 ? -1.909 -3.137 28.484 1.00 85.44 121 ARG A CA 1
ATOM 942 C C . ARG A 1 121 ? -1.656 -2.644 27.072 1.00 85.44 121 ARG A C 1
ATOM 944 O O . ARG A 1 121 ? -0.718 -1.890 26.829 1.00 85.44 121 ARG A O 1
ATOM 951 N N . SER A 1 122 ? -2.504 -3.077 26.148 1.00 89.50 122 SER A N 1
ATOM 952 C CA . SER A 1 122 ? -2.482 -2.632 24.754 1.00 89.50 122 SER A CA 1
ATOM 953 C C . SER A 1 122 ? -3.719 -1.770 24.480 1.00 89.50 122 SER A C 1
ATOM 955 O O . SER A 1 122 ? -4.815 -2.329 24.395 1.00 89.50 122 SER A O 1
ATOM 957 N N . PRO A 1 123 ? -3.586 -0.434 24.399 1.00 90.69 123 PRO A N 1
ATOM 958 C CA . PRO A 1 123 ? -4.724 0.449 24.164 1.00 90.69 123 PRO A CA 1
ATOM 959 C C . PRO A 1 123 ? -5.336 0.232 22.774 1.00 90.69 123 PRO A C 1
ATOM 961 O O . PRO A 1 123 ? -4.605 0.061 21.796 1.00 90.69 123 PRO A O 1
ATOM 964 N N . LEU A 1 124 ? -6.667 0.257 22.682 1.00 91.00 124 LEU A N 1
ATOM 965 C CA . LEU A 1 124 ? -7.435 0.274 21.437 1.00 91.00 124 LEU A CA 1
ATOM 966 C C . LEU A 1 124 ? -8.163 1.601 21.319 1.00 91.00 124 LEU A C 1
ATOM 968 O O . LEU A 1 124 ? -9.120 1.833 22.047 1.00 91.00 124 LEU A O 1
ATOM 972 N N . LEU A 1 125 ? -7.696 2.437 20.395 1.00 91.31 125 LEU A N 1
ATOM 973 C CA . LEU A 1 125 ? -8.195 3.781 20.145 1.00 91.31 125 LEU A CA 1
ATOM 974 C C . LEU A 1 125 ? -9.263 3.748 19.056 1.00 91.31 125 LEU A C 1
ATOM 976 O O . LEU A 1 125 ? -8.937 3.480 17.901 1.00 91.31 125 LEU A O 1
ATOM 980 N N . VAL A 1 126 ? -10.518 4.041 19.401 1.00 90.88 126 VAL A N 1
ATOM 981 C CA . VAL A 1 126 ? -11.592 4.263 18.413 1.00 90.88 126 VAL A CA 1
ATOM 982 C C . VAL A 1 126 ? -11.784 5.762 18.224 1.00 90.88 126 VAL A C 1
ATOM 984 O O . VAL A 1 126 ? -11.998 6.471 19.207 1.00 90.88 126 VAL A O 1
ATOM 987 N N . THR A 1 127 ? -11.688 6.247 16.983 1.00 90.69 127 THR A N 1
ATOM 988 C CA . THR A 1 127 ? -11.822 7.677 16.669 1.00 90.69 127 THR A CA 1
ATOM 989 C C . THR A 1 127 ? -12.267 7.943 15.217 1.00 90.69 127 THR A C 1
ATOM 991 O O . THR A 1 127 ? -12.605 7.016 14.475 1.00 90.69 127 THR A O 1
ATOM 994 N N . ASN A 1 128 ? -12.297 9.214 14.808 1.00 89.31 128 ASN A N 1
ATOM 995 C CA . ASN A 1 128 ? -12.751 9.684 13.494 1.00 89.31 128 ASN A CA 1
ATOM 996 C C . ASN A 1 128 ? -11.588 10.123 12.595 1.00 89.31 128 ASN A C 1
ATOM 998 O O . ASN A 1 128 ? -10.482 10.391 13.060 1.00 89.31 128 ASN A O 1
ATOM 1002 N N . ALA A 1 129 ? -11.842 10.230 11.290 1.00 87.38 129 ALA A N 1
ATOM 1003 C CA . ALA A 1 129 ? -10.950 10.959 10.392 1.00 87.38 129 ALA A CA 1
ATOM 1004 C C . ALA A 1 129 ? -11.173 12.482 10.544 1.00 87.38 129 ALA A C 1
ATOM 1006 O O . ALA A 1 129 ? -12.311 12.896 10.773 1.00 87.38 129 ALA A O 1
ATOM 1007 N N . PRO A 1 130 ? -10.126 13.320 10.421 1.00 88.31 130 PRO A N 1
ATOM 1008 C CA . PRO A 1 130 ? -8.734 12.959 10.119 1.00 88.31 130 PRO A CA 1
ATOM 1009 C C . PRO A 1 130 ? -7.907 12.517 11.344 1.00 88.31 130 PRO A C 1
ATOM 1011 O O . PRO A 1 130 ? -6.776 12.074 11.168 1.00 88.31 130 PRO A O 1
ATOM 1014 N N . LEU A 1 131 ? -8.440 12.602 12.572 1.00 86.31 131 LEU A N 1
ATOM 1015 C CA . LEU A 1 131 ? -7.684 12.359 13.813 1.00 86.31 131 LEU A CA 1
ATOM 1016 C C . LEU A 1 131 ? -6.975 10.992 13.835 1.00 86.31 131 LEU A C 1
ATOM 1018 O O . LEU A 1 131 ? -5.793 10.920 14.171 1.00 86.31 131 LEU A O 1
ATOM 1022 N N . VAL A 1 132 ? -7.662 9.914 13.444 1.00 89.50 132 VAL A N 1
ATOM 1023 C CA . VAL A 1 132 ? -7.076 8.561 13.401 1.00 89.50 132 VAL A CA 1
ATOM 1024 C C . VAL A 1 132 ? -5.878 8.485 12.447 1.00 89.50 132 VAL A C 1
ATOM 1026 O O . VAL A 1 132 ? -4.899 7.792 12.723 1.00 89.50 132 VAL A O 1
ATOM 1029 N N . GLU A 1 133 ? -5.941 9.220 11.336 1.00 87.94 133 GLU A N 1
ATOM 1030 C CA . GLU A 1 133 ? -4.922 9.224 10.288 1.00 87.94 133 GLU A CA 1
ATOM 1031 C C . GLU A 1 133 ? -3.724 10.075 10.708 1.00 87.94 133 GLU A C 1
ATOM 1033 O O . GLU A 1 133 ? -2.586 9.674 10.474 1.00 87.94 133 GLU A O 1
ATOM 1038 N N . TRP A 1 134 ? -3.957 11.196 11.399 1.00 89.31 134 TRP A N 1
ATOM 1039 C CA . TRP A 1 134 ? -2.896 11.998 12.013 1.00 89.31 134 TRP A CA 1
ATOM 1040 C C . TRP A 1 134 ? -2.173 11.239 13.119 1.00 89.31 134 TRP A C 1
ATOM 1042 O O . TRP A 1 134 ? -0.945 11.206 13.126 1.00 89.31 134 TRP A O 1
ATOM 1052 N N . LEU A 1 135 ? -2.908 10.570 14.013 1.00 89.12 135 LEU A N 1
ATOM 1053 C CA . LEU A 1 135 ? -2.320 9.706 15.039 1.00 89.12 135 LEU A CA 1
ATOM 1054 C C . LEU A 1 135 ? -1.448 8.625 14.403 1.00 89.12 135 LEU A C 1
ATOM 1056 O O . LEU A 1 135 ? -0.286 8.463 14.780 1.00 89.12 135 LEU A O 1
ATOM 1060 N N . ALA A 1 136 ? -1.983 7.920 13.405 1.00 90.56 136 ALA A N 1
ATOM 1061 C CA . ALA A 1 136 ? -1.227 6.909 12.686 1.00 90.56 136 ALA A CA 1
ATOM 1062 C C . ALA A 1 136 ? 0.012 7.514 12.004 1.00 90.56 136 ALA A C 1
ATOM 1064 O O . ALA A 1 136 ? 1.096 6.946 12.121 1.00 90.56 136 ALA A O 1
ATOM 1065 N N . ALA A 1 137 ? -0.112 8.686 11.376 1.00 88.06 137 ALA A N 1
ATOM 1066 C CA . ALA A 1 137 ? 1.000 9.361 10.717 1.00 88.06 137 ALA A CA 1
ATOM 1067 C C . ALA A 1 137 ? 2.104 9.793 11.687 1.00 88.06 137 ALA A C 1
ATOM 1069 O O . ALA A 1 137 ? 3.283 9.588 11.405 1.00 88.06 137 ALA A O 1
ATOM 1070 N N . LEU A 1 138 ? 1.742 10.319 12.855 1.00 89.19 138 LEU A N 1
ATOM 1071 C CA . LEU A 1 138 ? 2.691 10.723 13.893 1.00 89.19 138 LEU A CA 1
ATOM 1072 C C . LEU A 1 138 ? 3.401 9.527 14.540 1.00 89.19 138 LEU A C 1
ATOM 1074 O O . LEU A 1 138 ? 4.569 9.631 14.918 1.00 89.19 138 LEU A O 1
ATOM 1078 N N . LEU A 1 139 ? 2.716 8.390 14.672 1.00 90.75 139 LEU A N 1
ATOM 1079 C CA . LEU A 1 139 ? 3.295 7.158 15.217 1.00 90.75 139 LEU A CA 1
ATOM 1080 C C . LEU A 1 139 ? 4.223 6.466 14.213 1.00 90.75 139 LEU A C 1
ATOM 1082 O O . LEU A 1 139 ? 5.287 5.976 14.594 1.00 90.75 139 LEU A O 1
ATOM 1086 N N . LEU A 1 140 ? 3.816 6.428 12.944 1.00 88.25 140 LEU A N 1
ATOM 1087 C CA . LEU A 1 140 ? 4.498 5.712 11.862 1.00 88.25 140 LEU A CA 1
ATOM 1088 C C . LEU A 1 140 ? 5.492 6.580 11.081 1.00 88.25 140 LEU A C 1
ATOM 1090 O O . LEU A 1 140 ? 6.142 6.082 10.164 1.00 88.25 140 LEU A O 1
ATOM 1094 N N . GLY A 1 141 ? 5.560 7.877 11.387 1.00 85.94 141 GLY A N 1
ATOM 1095 C CA . GLY A 1 141 ? 6.367 8.857 10.658 1.00 85.94 141 GLY A CA 1
ATOM 1096 C C . GLY A 1 141 ? 5.885 9.132 9.231 1.00 85.94 141 GLY A C 1
ATOM 1097 O O . GLY A 1 141 ? 6.617 9.733 8.455 1.00 85.94 141 GLY A O 1
ATOM 1098 N N . SER A 1 142 ? 4.697 8.657 8.847 1.00 77.69 142 SER A N 1
ATOM 1099 C CA . SER A 1 142 ? 4.245 8.685 7.454 1.00 77.69 142 SER A CA 1
ATOM 1100 C C . SER A 1 142 ? 2.732 8.456 7.314 1.00 77.69 142 SER A C 1
ATOM 1102 O O . SER A 1 142 ? 2.155 7.734 8.130 1.00 77.69 142 SER A O 1
ATOM 1104 N N . PRO A 1 143 ? 2.058 9.036 6.298 1.00 82.31 143 PRO A N 1
ATOM 1105 C CA . PRO A 1 143 ? 0.604 8.951 6.162 1.00 82.31 143 PRO A CA 1
ATOM 1106 C C . PRO A 1 143 ? 0.090 7.509 6.122 1.00 82.31 143 PRO A C 1
ATOM 1108 O O . PRO A 1 143 ? 0.566 6.682 5.340 1.00 82.31 143 PRO A O 1
ATOM 1111 N N . PHE A 1 144 ? -0.927 7.216 6.932 1.00 84.19 144 PHE A N 1
ATOM 1112 C CA . PHE A 1 144 ? -1.515 5.884 7.013 1.00 84.19 144 PHE A CA 1
ATOM 1113 C C . PHE A 1 144 ? -3.047 5.970 7.061 1.00 84.19 144 PHE A C 1
ATOM 1115 O O . PHE A 1 144 ? -3.615 6.180 8.135 1.00 84.19 144 PHE A O 1
ATOM 1122 N N . PRO A 1 145 ? -3.728 5.821 5.909 1.00 86.69 145 PRO A N 1
ATOM 1123 C CA . PRO A 1 145 ? -5.182 5.893 5.862 1.00 86.69 145 PRO A CA 1
ATOM 1124 C C . PRO A 1 145 ? -5.798 4.689 6.580 1.00 86.69 145 PRO A C 1
ATOM 1126 O O . PRO A 1 145 ? -5.289 3.564 6.481 1.00 86.69 145 PRO A O 1
ATOM 1129 N N . ILE A 1 146 ? -6.902 4.922 7.286 1.00 88.44 146 ILE A N 1
ATOM 1130 C CA . ILE A 1 146 ? -7.687 3.897 7.985 1.00 88.44 146 ILE A CA 1
ATOM 1131 C C . ILE A 1 146 ? -9.147 4.063 7.544 1.00 88.44 146 ILE A C 1
ATOM 1133 O O . ILE A 1 146 ? -9.746 5.129 7.723 1.00 88.44 146 ILE A O 1
ATOM 1137 N N . ALA A 1 147 ? -9.700 3.027 6.912 1.00 89.62 147 ALA A N 1
ATOM 1138 C CA . ALA A 1 147 ? -11.066 3.007 6.395 1.00 89.62 147 ALA A CA 1
ATOM 1139 C C . ALA A 1 147 ? -12.100 2.836 7.520 1.00 89.62 147 ALA A C 1
ATOM 1141 O O . ALA A 1 147 ? -11.756 2.518 8.656 1.00 89.62 147 ALA A O 1
ATOM 1142 N N . HIS A 1 148 ? -13.383 3.073 7.237 1.00 91.06 148 HIS A N 1
ATOM 1143 C CA . HIS A 1 148 ? -14.437 2.952 8.249 1.00 91.06 148 HIS A CA 1
ATOM 1144 C C . HIS A 1 148 ? -14.531 1.528 8.807 1.00 91.06 148 HIS A C 1
ATOM 1146 O O . HIS A 1 148 ? -14.604 0.551 8.064 1.00 91.06 148 HIS A O 1
ATOM 1152 N N . GLY A 1 149 ? -14.551 1.406 10.134 1.00 91.75 149 GLY A N 1
ATOM 1153 C CA . GLY A 1 149 ? -14.556 0.114 10.816 1.00 91.75 149 GLY A CA 1
ATOM 1154 C C . GLY A 1 149 ? -13.259 -0.681 10.646 1.00 91.75 149 GLY A C 1
ATOM 1155 O O . GLY A 1 149 ? -13.225 -1.861 10.995 1.00 91.75 149 GLY A O 1
ATOM 1156 N N . GLU A 1 150 ? -12.196 -0.085 10.108 1.00 91.81 150 GLU A N 1
ATOM 1157 C CA . GLU A 1 150 ? -10.906 -0.744 9.986 1.00 91.81 150 GLU A CA 1
ATOM 1158 C C . GLU A 1 150 ? -10.098 -0.624 11.277 1.00 91.81 150 GLU A C 1
ATOM 1160 O O . GLU A 1 150 ? -9.949 0.465 11.831 1.00 91.81 150 GLU A O 1
ATOM 1165 N N . LEU A 1 151 ? -9.541 -1.751 11.725 1.00 93.06 151 LEU A N 1
ATOM 1166 C CA . LEU A 1 151 ? -8.648 -1.840 12.877 1.00 93.06 151 LEU A CA 1
ATOM 1167 C C . LEU A 1 151 ? -7.212 -2.065 12.406 1.00 93.06 151 LEU A C 1
ATOM 1169 O O . LEU A 1 151 ? -6.917 -3.073 11.764 1.00 93.06 151 LEU A O 1
ATOM 1173 N N . ALA A 1 152 ? -6.302 -1.173 12.771 1.00 92.50 152 ALA A N 1
ATOM 1174 C CA . ALA A 1 152 ? -4.870 -1.318 12.577 1.00 92.50 152 ALA A CA 1
ATOM 1175 C C . ALA A 1 152 ? -4.180 -1.683 13.893 1.00 92.50 152 ALA A C 1
ATOM 1177 O O . ALA A 1 152 ? -4.417 -1.052 14.917 1.00 92.50 152 ALA A O 1
ATOM 1178 N N . CYS A 1 153 ? -3.293 -2.675 13.858 1.00 93.06 153 CYS A N 1
ATOM 1179 C CA . CYS A 1 153 ? -2.420 -3.010 14.976 1.00 93.06 153 CYS A CA 1
ATOM 1180 C C . CYS A 1 153 ? -1.019 -2.485 14.707 1.00 93.06 153 CYS A C 1
ATOM 1182 O O . CYS A 1 153 ? -0.392 -2.823 13.694 1.00 93.06 153 CYS A O 1
ATOM 1184 N N . LEU A 1 154 ? -0.530 -1.679 15.637 1.00 93.56 154 LEU A N 1
ATOM 1185 C CA . LEU A 1 154 ? 0.807 -1.125 15.646 1.00 93.56 154 LEU A CA 1
ATOM 1186 C C . LEU A 1 154 ? 1.628 -1.807 16.737 1.00 93.56 154 LEU A C 1
ATOM 1188 O O . LEU A 1 154 ? 1.141 -2.055 17.840 1.00 93.56 154 LEU A O 1
ATOM 1192 N N . ARG A 1 155 ? 2.893 -2.086 16.437 1.00 91.94 155 ARG A N 1
ATOM 1193 C CA . ARG A 1 155 ? 3.876 -2.589 17.397 1.00 91.94 155 ARG A CA 1
ATOM 1194 C C . ARG A 1 155 ? 4.953 -1.552 17.614 1.00 91.94 155 ARG A C 1
ATOM 1196 O O . ARG A 1 155 ? 5.495 -1.013 16.649 1.00 91.94 155 ARG A O 1
ATOM 1203 N N . ARG A 1 156 ? 5.314 -1.333 18.874 1.00 91.12 156 ARG A N 1
ATOM 1204 C CA . ARG A 1 156 ? 6.482 -0.527 19.211 1.00 91.12 156 ARG A CA 1
ATOM 1205 C C . ARG A 1 156 ? 7.753 -1.326 18.934 1.00 91.12 156 ARG A C 1
ATOM 1207 O O . ARG A 1 156 ? 7.920 -2.449 19.415 1.00 91.12 156 ARG A O 1
ATOM 1214 N N . LEU A 1 157 ? 8.634 -0.746 18.131 1.00 86.00 157 LEU A N 1
ATOM 1215 C CA . LEU A 1 157 ? 10.001 -1.209 17.927 1.00 86.00 157 LEU A CA 1
ATOM 1216 C C . LEU A 1 157 ? 10.911 -0.647 19.027 1.00 86.00 157 LEU A C 1
ATOM 1218 O O . LEU A 1 157 ? 10.475 0.072 19.920 1.00 86.00 157 LEU A O 1
ATOM 1222 N N . LYS A 1 158 ? 12.207 -0.967 18.976 1.00 81.75 158 LYS A N 1
ATOM 1223 C CA . LYS A 1 158 ? 13.179 -0.402 19.916 1.00 81.75 158 LYS A CA 1
ATOM 1224 C C . LYS A 1 158 ? 13.176 1.134 19.825 1.00 81.75 158 LYS A C 1
ATOM 1226 O O . LYS A 1 158 ? 13.420 1.683 18.751 1.00 81.75 158 LYS A O 1
ATOM 1231 N N . GLY A 1 159 ? 12.944 1.805 20.955 1.00 83.12 159 GLY A N 1
ATOM 1232 C CA . GLY A 1 159 ? 12.797 3.262 21.042 1.00 83.12 159 GLY A CA 1
ATOM 1233 C C . GLY A 1 159 ? 11.342 3.723 20.897 1.00 83.12 159 GLY A C 1
ATOM 1234 O O . GLY A 1 159 ? 10.424 3.066 21.378 1.00 83.12 159 GLY A O 1
ATOM 1235 N N . ASP A 1 160 ? 11.136 4.860 20.230 1.00 83.12 160 ASP A N 1
ATOM 1236 C CA . ASP A 1 160 ? 9.815 5.496 20.054 1.00 83.12 160 ASP A CA 1
ATOM 1237 C C . ASP A 1 160 ? 9.174 5.230 18.688 1.00 83.12 160 ASP A C 1
ATOM 1239 O O . ASP A 1 160 ? 8.176 5.851 18.324 1.00 83.12 160 ASP A O 1
ATOM 1243 N N . ARG A 1 161 ? 9.748 4.302 17.920 1.00 84.75 161 ARG A N 1
ATOM 1244 C CA . ARG A 1 161 ? 9.277 3.975 16.574 1.00 84.75 161 ARG A CA 1
ATOM 1245 C C . ARG A 1 161 ? 8.169 2.937 16.628 1.00 84.75 161 ARG A C 1
ATOM 1247 O O . ARG A 1 161 ? 8.309 1.919 17.306 1.00 84.75 161 ARG A O 1
ATOM 1254 N N . TRP A 1 162 ? 7.114 3.165 15.859 1.00 91.12 162 TRP A N 1
ATOM 1255 C CA . TRP A 1 162 ? 6.022 2.217 15.682 1.00 91.12 162 TRP A CA 1
ATOM 1256 C C . TRP A 1 162 ? 6.045 1.638 14.274 1.00 91.12 162 TRP A C 1
ATOM 1258 O O . TRP A 1 162 ? 6.424 2.307 13.317 1.00 91.12 162 TRP A O 1
ATOM 1268 N N . GLU A 1 163 ? 5.627 0.386 14.141 1.00 89.31 163 GLU A N 1
ATOM 1269 C CA . GLU A 1 163 ? 5.409 -0.250 12.847 1.00 89.31 163 GLU A CA 1
ATOM 1270 C C . GLU A 1 163 ? 4.019 -0.875 12.778 1.00 89.31 163 GLU A C 1
ATOM 1272 O O . GLU A 1 163 ? 3.490 -1.384 13.767 1.00 89.31 163 GLU A O 1
ATOM 1277 N N . VAL A 1 164 ? 3.435 -0.883 11.583 1.00 88.75 164 VAL A N 1
ATOM 1278 C CA . VAL A 1 164 ? 2.172 -1.577 11.331 1.00 88.75 164 VAL A CA 1
ATOM 1279 C C . VAL A 1 164 ? 2.433 -3.077 11.325 1.00 88.75 164 VAL A C 1
ATOM 1281 O O . VAL A 1 164 ? 3.135 -3.588 10.450 1.00 88.75 164 VAL A O 1
ATOM 1284 N N . CYS A 1 165 ? 1.831 -3.793 12.269 1.00 86.25 165 CYS A N 1
ATOM 1285 C CA . CYS A 1 165 ? 1.831 -5.249 12.253 1.00 86.25 165 CYS A CA 1
ATOM 1286 C C . CYS A 1 165 ? 0.838 -5.774 11.229 1.00 86.25 165 CYS A C 1
ATOM 1288 O O . CYS A 1 165 ? 1.197 -6.621 10.416 1.00 86.25 165 CYS A O 1
ATOM 1290 N N . TRP A 1 166 ? -0.398 -5.275 11.274 1.00 86.69 166 TRP A N 1
ATOM 1291 C CA . TRP A 1 166 ? -1.504 -5.759 10.455 1.00 86.69 166 TRP A CA 1
ATOM 1292 C C . TRP A 1 166 ? -2.702 -4.810 10.496 1.00 86.69 166 TRP A C 1
ATOM 1294 O O . TRP A 1 166 ? -2.748 -3.879 11.295 1.00 86.69 166 TRP A O 1
ATOM 1304 N N . THR A 1 167 ? -3.674 -5.060 9.618 1.00 88.38 167 THR A N 1
ATOM 1305 C CA . THR A 1 167 ? -4.945 -4.323 9.530 1.00 88.38 167 THR A CA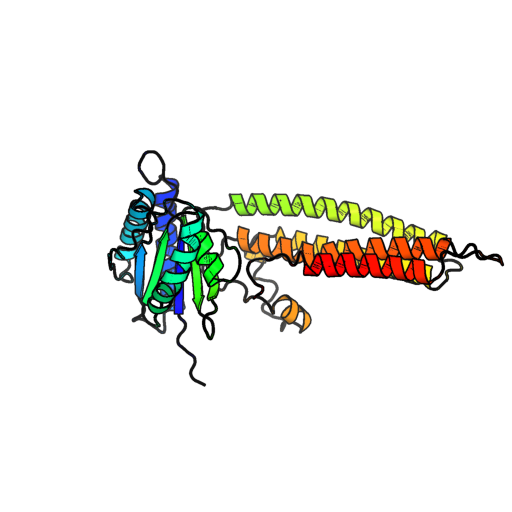 1
ATOM 1306 C C . THR A 1 167 ? -6.098 -5.280 9.258 1.00 88.38 167 THR A C 1
ATOM 1308 O O . THR A 1 167 ? -5.911 -6.249 8.526 1.00 88.38 167 THR A O 1
ATOM 1311 N N . ILE A 1 168 ? -7.273 -5.012 9.819 1.00 88.00 168 ILE A N 1
ATOM 1312 C CA . ILE A 1 168 ? -8.514 -5.753 9.591 1.00 88.00 168 ILE A CA 1
ATOM 1313 C C . ILE A 1 168 ? -9.556 -4.756 9.080 1.00 88.00 168 ILE A C 1
ATOM 1315 O O . ILE A 1 168 ? -10.085 -3.980 9.869 1.00 88.00 168 ILE A O 1
ATOM 1319 N N . SER A 1 169 ? -9.859 -4.788 7.779 1.00 85.75 169 SER A N 1
ATOM 1320 C CA . SER A 1 169 ? -10.890 -3.935 7.163 1.00 85.75 169 SER A CA 1
ATOM 1321 C C . SER A 1 169 ? -12.206 -4.686 6.915 1.00 85.75 169 SER A C 1
ATOM 1323 O O . SER A 1 169 ? -12.220 -5.923 6.804 1.00 85.75 169 SER A O 1
ATOM 1325 N N . ALA A 1 170 ? -13.302 -3.921 6.856 1.00 77.25 170 ALA A N 1
ATOM 1326 C CA . ALA A 1 170 ? -14.618 -4.339 6.365 1.00 77.25 170 ALA A CA 1
ATOM 1327 C C . ALA A 1 170 ? -14.616 -4.531 4.855 1.00 77.25 170 ALA A C 1
ATOM 1329 O O . ALA A 1 170 ? -15.373 -5.354 4.333 1.00 77.25 170 ALA A O 1
ATOM 1330 N N . ASP A 1 171 ? -13.724 -3.799 4.186 1.00 64.19 171 ASP A N 1
ATOM 1331 C CA . ASP A 1 171 ? -13.619 -3.670 2.744 1.00 64.19 171 ASP A CA 1
ATOM 1332 C C . ASP A 1 171 ? -12.944 -4.904 2.126 1.00 64.19 171 ASP A C 1
ATOM 1334 O O . ASP A 1 171 ? -11.858 -4.878 1.564 1.00 64.19 171 ASP A O 1
ATOM 1338 N N . GLY A 1 172 ? -13.571 -6.048 2.375 1.00 60.81 172 GLY A N 1
ATOM 1339 C CA . GLY A 1 172 ? -14.050 -7.003 1.394 1.00 60.81 172 GLY A CA 1
ATOM 1340 C C . GLY A 1 172 ? -13.180 -7.475 0.215 1.00 60.81 172 GLY A C 1
ATOM 1341 O O . GLY A 1 172 ? -12.095 -6.991 -0.101 1.00 60.81 172 GLY A O 1
ATOM 1342 N N . PRO A 1 173 ? -13.702 -8.480 -0.512 1.00 65.31 173 PRO A N 1
ATOM 1343 C CA . PRO A 1 173 ? -13.187 -8.884 -1.820 1.00 65.31 173 PRO A CA 1
ATOM 1344 C C . PRO A 1 173 ? -13.250 -7.759 -2.870 1.00 65.31 173 PRO A C 1
ATOM 1346 O O . PRO A 1 173 ? -12.493 -7.819 -3.842 1.00 65.31 173 PRO A O 1
ATOM 1349 N N . ASP A 1 174 ? -14.090 -6.739 -2.664 1.00 79.69 174 ASP A N 1
ATOM 1350 C CA . ASP A 1 174 ? -14.351 -5.667 -3.628 1.00 79.69 174 ASP A CA 1
ATOM 1351 C C . ASP A 1 174 ? -13.150 -4.726 -3.793 1.00 79.69 174 ASP A C 1
ATOM 1353 O O . ASP A 1 174 ? -12.714 -4.499 -4.922 1.00 79.69 174 ASP A O 1
ATOM 1357 N N . GLU A 1 175 ? -12.503 -4.276 -2.714 1.00 78.50 175 GLU A N 1
ATOM 1358 C CA . GLU A 1 175 ? -11.271 -3.476 -2.826 1.00 78.50 175 GLU A CA 1
ATOM 1359 C C . GLU A 1 175 ? -10.129 -4.261 -3.463 1.00 78.50 175 GLU A C 1
ATOM 1361 O O . GLU A 1 175 ? -9.403 -3.760 -4.327 1.00 78.50 175 GLU A O 1
ATOM 1366 N N . ALA A 1 176 ? -9.976 -5.527 -3.068 1.00 81.88 176 ALA A N 1
ATOM 1367 C CA . ALA A 1 176 ? -8.984 -6.396 -3.678 1.00 81.88 176 ALA A CA 1
ATOM 1368 C C . ALA A 1 176 ? -9.261 -6.571 -5.182 1.00 81.88 176 ALA A C 1
ATOM 1370 O O . ALA A 1 176 ? -8.313 -6.633 -5.966 1.00 81.88 176 ALA A O 1
ATOM 1371 N N . SER A 1 177 ? -10.531 -6.624 -5.596 1.00 86.44 177 SER A N 1
ATOM 1372 C CA . SER A 1 177 ? -10.916 -6.676 -7.009 1.00 86.44 177 SER A CA 1
ATOM 1373 C C . SER A 1 177 ? -10.593 -5.370 -7.743 1.00 86.44 177 SER A C 1
ATOM 1375 O O . SER A 1 177 ? -9.913 -5.422 -8.767 1.00 86.44 177 SER A O 1
ATOM 1377 N N . ALA A 1 178 ? -10.916 -4.211 -7.161 1.00 88.19 178 ALA A N 1
ATOM 1378 C CA . ALA A 1 178 ? -10.609 -2.902 -7.732 1.00 88.19 178 ALA A CA 1
ATOM 1379 C C . ALA A 1 178 ? -9.095 -2.702 -7.924 1.00 88.19 178 ALA A C 1
ATOM 1381 O O . ALA A 1 178 ? -8.637 -2.199 -8.955 1.00 88.19 178 ALA A O 1
ATOM 1382 N N . ILE A 1 179 ? -8.284 -3.159 -6.964 1.00 87.50 179 ILE A N 1
ATOM 1383 C CA . ILE A 1 179 ? -6.822 -3.110 -7.081 1.00 87.50 179 ILE A CA 1
ATOM 1384 C C . ILE A 1 179 ? -6.325 -4.089 -8.151 1.00 87.50 179 ILE A C 1
ATOM 1386 O O . ILE A 1 179 ? -5.432 -3.729 -8.919 1.00 87.50 179 ILE A O 1
ATOM 1390 N N . ARG A 1 180 ? -6.895 -5.298 -8.263 1.00 91.00 180 ARG A N 1
ATOM 1391 C CA . ARG A 1 180 ? -6.550 -6.230 -9.355 1.00 91.00 180 ARG A CA 1
ATOM 1392 C C . ARG A 1 180 ? -6.891 -5.655 -10.725 1.00 91.00 180 ARG A C 1
ATOM 1394 O O . ARG A 1 180 ? -6.080 -5.790 -11.638 1.00 91.00 180 ARG A O 1
ATOM 1401 N N . ASP A 1 181 ? -8.024 -4.980 -10.868 1.00 94.06 181 ASP A N 1
ATOM 1402 C CA . ASP A 1 181 ? -8.396 -4.328 -12.125 1.00 94.06 181 ASP A CA 1
ATOM 1403 C C . ASP A 1 181 ? -7.430 -3.185 -12.465 1.00 94.06 181 ASP A C 1
ATOM 1405 O O . ASP A 1 181 ? -6.977 -3.063 -13.609 1.00 94.06 181 ASP A O 1
ATOM 1409 N N . LYS A 1 182 ? -6.989 -2.419 -11.458 1.00 92.62 182 LYS A N 1
ATOM 1410 C CA . LYS A 1 182 ? -5.922 -1.420 -11.625 1.00 92.62 182 LYS A CA 1
ATOM 1411 C C . LYS A 1 182 ? -4.589 -2.055 -12.042 1.00 92.62 182 LYS A C 1
ATOM 1413 O O . LYS A 1 182 ? -3.912 -1.519 -12.921 1.00 92.62 182 LYS A O 1
ATOM 1418 N N . ILE A 1 183 ? -4.216 -3.198 -11.462 1.00 92.44 183 ILE A N 1
ATOM 1419 C CA . ILE A 1 183 ? -3.022 -3.964 -11.862 1.00 92.44 183 ILE A CA 1
ATOM 1420 C C . ILE A 1 183 ? -3.155 -4.453 -13.306 1.00 92.44 183 ILE A C 1
ATOM 1422 O O . ILE A 1 183 ? -2.209 -4.299 -14.076 1.00 92.44 183 ILE A O 1
ATOM 1426 N N . ARG A 1 184 ? -4.320 -4.974 -13.709 1.00 95.69 184 ARG A N 1
ATOM 1427 C CA . ARG A 1 184 ? -4.581 -5.426 -15.086 1.00 95.69 184 ARG A CA 1
ATOM 1428 C C . ARG A 1 184 ? -4.437 -4.283 -16.090 1.00 95.69 184 ARG A C 1
ATOM 1430 O O . ARG A 1 184 ? -3.804 -4.456 -17.134 1.00 95.69 184 ARG A O 1
ATOM 1437 N N . SER A 1 185 ? -4.962 -3.106 -15.755 1.00 94.88 185 SER A N 1
ATOM 1438 C CA . SER A 1 185 ? -4.794 -1.897 -16.567 1.00 94.88 185 SER A CA 1
ATOM 1439 C C . SER A 1 185 ? -3.309 -1.532 -16.731 1.00 94.88 185 SER A C 1
ATOM 1441 O O . SER A 1 185 ? -2.818 -1.413 -17.854 1.00 94.88 185 SER A O 1
ATOM 1443 N N . LYS A 1 186 ? -2.538 -1.488 -15.634 1.00 93.06 186 LYS A N 1
ATOM 1444 C CA . LYS A 1 186 ? -1.086 -1.221 -15.680 1.00 93.06 186 LYS A CA 1
ATOM 1445 C C . LYS A 1 186 ? -0.293 -2.281 -16.443 1.00 93.06 186 LYS A C 1
ATOM 1447 O O . LYS A 1 186 ? 0.639 -1.944 -17.168 1.00 93.06 186 LYS A O 1
ATOM 1452 N N . MET A 1 187 ? -0.658 -3.550 -16.294 1.00 95.00 187 MET A N 1
ATOM 1453 C CA . MET A 1 187 ? -0.049 -4.662 -17.020 1.00 95.00 187 MET A CA 1
ATOM 1454 C C . MET A 1 187 ? -0.265 -4.520 -18.529 1.00 95.00 187 MET A C 1
ATOM 1456 O O . MET A 1 187 ? 0.668 -4.734 -19.295 1.00 95.00 187 MET A O 1
ATOM 1460 N N . THR A 1 188 ? -1.456 -4.089 -18.953 1.00 96.31 188 THR A N 1
ATOM 1461 C CA . THR A 1 188 ? -1.763 -3.830 -20.370 1.00 96.31 188 THR A CA 1
ATOM 1462 C C . THR A 1 188 ? -0.863 -2.730 -20.935 1.00 96.31 188 THR A C 1
ATOM 1464 O O . THR A 1 188 ? -0.268 -2.903 -21.997 1.00 96.31 188 THR A O 1
ATOM 1467 N N . VAL A 1 189 ? -0.685 -1.633 -20.189 1.00 94.00 189 VAL A N 1
ATOM 1468 C CA . VAL A 1 189 ? 0.239 -0.548 -20.565 1.00 94.00 189 VAL A CA 1
ATOM 1469 C C . VAL A 1 189 ? 1.685 -1.050 -20.644 1.00 94.00 189 VAL A C 1
ATOM 1471 O O . VAL A 1 189 ? 2.378 -0.780 -21.623 1.00 94.00 189 VAL A O 1
ATOM 1474 N N . ALA A 1 190 ? 2.141 -1.817 -19.650 1.00 93.00 190 ALA A N 1
ATOM 1475 C CA . ALA A 1 190 ? 3.489 -2.381 -19.639 1.00 93.00 190 ALA A CA 1
ATOM 1476 C C . ALA A 1 190 ? 3.735 -3.355 -20.802 1.00 93.00 190 ALA A C 1
ATOM 1478 O O . ALA A 1 190 ? 4.828 -3.358 -21.363 1.00 93.00 190 ALA A O 1
ATOM 1479 N N . ALA A 1 191 ? 2.727 -4.138 -21.197 1.00 94.69 191 ALA A N 1
ATOM 1480 C CA . ALA A 1 191 ? 2.823 -5.068 -22.319 1.00 94.69 191 ALA A CA 1
ATOM 1481 C C . ALA A 1 191 ? 2.945 -4.323 -23.651 1.00 94.69 191 ALA A C 1
ATOM 1483 O O . ALA A 1 191 ? 3.814 -4.650 -24.459 1.00 94.69 191 ALA A O 1
ATOM 1484 N N . ALA A 1 192 ? 2.121 -3.289 -23.850 1.00 95.81 192 ALA A N 1
ATOM 1485 C CA . ALA A 1 192 ? 2.182 -2.448 -25.039 1.00 95.81 192 ALA A CA 1
ATOM 1486 C C . ALA A 1 192 ? 3.552 -1.760 -25.171 1.00 95.81 192 ALA A C 1
ATOM 1488 O O . ALA A 1 192 ? 4.185 -1.846 -26.224 1.00 95.81 192 ALA A O 1
ATOM 1489 N N . LEU A 1 193 ? 4.052 -1.146 -24.092 1.00 93.44 193 LEU A N 1
ATOM 1490 C CA . LEU A 1 193 ? 5.378 -0.519 -24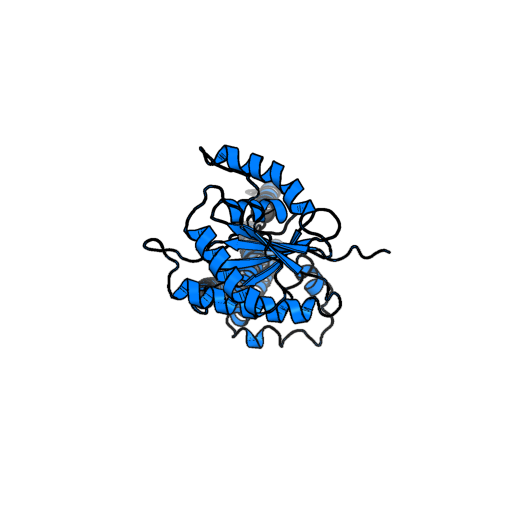.084 1.00 93.44 193 LEU A CA 1
ATOM 1491 C C . LEU A 1 193 ? 6.495 -1.543 -24.311 1.00 93.44 193 LEU A C 1
ATOM 1493 O O . LEU A 1 193 ? 7.373 -1.308 -25.138 1.00 93.44 193 LEU A O 1
ATOM 1497 N N . GLY A 1 194 ? 6.438 -2.699 -23.645 1.00 92.88 194 GLY A N 1
ATOM 1498 C CA . GLY A 1 194 ? 7.403 -3.782 -23.835 1.00 92.88 194 GLY A CA 1
ATOM 1499 C C . GLY A 1 194 ? 7.494 -4.237 -25.295 1.00 92.88 194 GLY A C 1
ATOM 1500 O O . GLY A 1 194 ? 8.596 -4.366 -25.825 1.00 92.88 194 GLY A O 1
ATOM 1501 N N . ALA A 1 195 ? 6.358 -4.398 -25.980 1.00 96.00 195 ALA A N 1
ATOM 1502 C CA . ALA A 1 195 ? 6.324 -4.771 -27.396 1.00 96.00 195 ALA A CA 1
ATOM 1503 C C . ALA A 1 195 ? 6.968 -3.708 -28.306 1.00 96.00 195 ALA A C 1
ATOM 1505 O O . ALA A 1 195 ? 7.740 -4.048 -29.210 1.00 96.00 195 ALA A O 1
ATOM 1506 N N . VAL A 1 196 ? 6.701 -2.423 -28.046 1.00 96.12 196 VAL A N 1
ATOM 1507 C CA . VAL A 1 196 ? 7.324 -1.305 -28.775 1.00 96.12 196 VAL A CA 1
ATOM 1508 C C . VAL A 1 196 ? 8.840 -1.308 -28.579 1.00 96.12 196 VAL A C 1
ATOM 1510 O O . VAL A 1 196 ? 9.585 -1.188 -29.550 1.00 96.12 196 VAL A O 1
ATOM 1513 N N . ILE A 1 197 ? 9.314 -1.502 -27.348 1.00 93.50 197 ILE A N 1
ATOM 1514 C CA . ILE A 1 197 ? 10.747 -1.472 -27.026 1.00 93.50 197 ILE A CA 1
ATOM 1515 C C . ILE A 1 197 ? 11.478 -2.667 -27.637 1.00 93.50 197 ILE A C 1
ATOM 1517 O O . ILE A 1 197 ? 12.563 -2.491 -28.183 1.00 93.50 197 ILE A O 1
ATOM 1521 N N . VAL A 1 198 ? 10.887 -3.865 -27.615 1.00 94.94 198 VAL A N 1
ATOM 1522 C CA . VAL A 1 198 ? 11.462 -5.049 -28.279 1.00 94.94 198 VAL A CA 1
ATOM 1523 C C . VAL A 1 198 ? 11.542 -4.846 -29.794 1.00 94.94 198 VAL A C 1
ATOM 1525 O O . VAL A 1 198 ? 12.533 -5.228 -30.422 1.00 94.94 198 VAL A O 1
ATOM 1528 N N . SER A 1 199 ? 10.532 -4.204 -30.385 1.00 96.38 199 SER A N 1
ATOM 1529 C CA . SER A 1 199 ? 10.538 -3.855 -31.810 1.00 96.38 199 SER A CA 1
ATOM 1530 C C . SER A 1 199 ? 11.652 -2.853 -32.127 1.00 96.38 199 SER A C 1
ATOM 1532 O O . SER A 1 199 ? 12.434 -3.079 -33.050 1.00 96.38 199 SER A O 1
ATOM 1534 N N . LEU A 1 200 ? 11.788 -1.799 -31.313 1.00 93.00 200 LEU A N 1
ATOM 1535 C CA . LEU A 1 200 ? 12.869 -0.819 -31.427 1.00 93.00 200 LEU A CA 1
ATOM 1536 C C . LEU A 1 200 ? 14.243 -1.478 -31.268 1.00 93.00 200 LEU A C 1
ATOM 1538 O O . LEU A 1 200 ? 15.130 -1.246 -32.079 1.00 93.00 200 LEU A O 1
ATOM 1542 N N . LEU A 1 201 ? 14.417 -2.345 -30.272 1.00 92.56 201 LEU A N 1
ATOM 1543 C CA . LEU A 1 201 ? 15.653 -3.095 -30.066 1.00 92.56 201 LEU A CA 1
ATOM 1544 C C . LEU A 1 201 ? 15.992 -3.963 -31.284 1.00 92.56 201 LEU A C 1
ATOM 1546 O O . LEU A 1 201 ? 17.143 -3.999 -31.710 1.00 92.56 201 LEU A O 1
ATOM 1550 N N . THR A 1 202 ? 14.996 -4.629 -31.872 1.00 94.94 202 THR A N 1
ATOM 1551 C CA . THR A 1 202 ? 15.188 -5.450 -33.077 1.00 94.94 202 THR A CA 1
ATOM 1552 C C . THR A 1 202 ? 15.658 -4.603 -34.258 1.00 94.94 202 THR A C 1
ATOM 1554 O O . THR A 1 202 ? 16.584 -5.010 -34.958 1.00 94.94 202 THR A O 1
ATOM 1557 N N . PHE A 1 203 ? 15.064 -3.422 -34.451 1.00 94.19 203 PHE A N 1
ATOM 1558 C CA . PHE A 1 203 ? 15.500 -2.449 -35.455 1.00 94.19 203 PHE A CA 1
ATOM 1559 C C . PHE A 1 203 ? 16.943 -1.992 -35.203 1.00 94.19 203 PHE A C 1
ATOM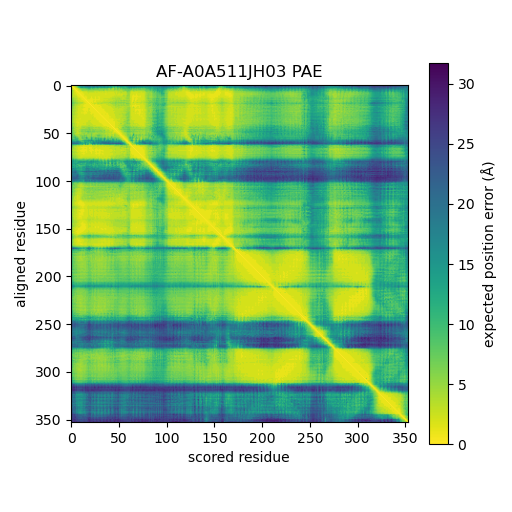 1561 O O . PHE A 1 203 ? 17.782 -2.067 -36.094 1.00 94.19 203 PHE A O 1
ATOM 1568 N N . VAL A 1 204 ? 17.280 -1.614 -33.966 1.00 89.25 204 VAL A N 1
ATOM 1569 C CA . VAL A 1 204 ? 18.643 -1.188 -33.606 1.00 89.25 204 VAL A CA 1
ATOM 1570 C C . VAL A 1 204 ? 19.667 -2.294 -33.880 1.00 89.25 204 VAL A C 1
ATOM 1572 O O . VAL A 1 204 ? 20.724 -2.024 -34.445 1.00 89.25 204 VAL A O 1
ATOM 1575 N N . ILE A 1 205 ? 19.353 -3.546 -33.538 1.00 87.38 205 ILE A N 1
ATOM 1576 C CA . ILE A 1 205 ? 20.248 -4.689 -33.772 1.00 87.38 205 ILE A CA 1
ATOM 1577 C C . ILE A 1 205 ? 20.452 -4.955 -35.269 1.00 87.38 205 ILE A C 1
ATOM 1579 O O . ILE A 1 205 ? 21.571 -5.259 -35.680 1.00 87.38 205 ILE A O 1
ATOM 1583 N N . LYS A 1 206 ? 19.394 -4.869 -36.082 1.00 93.38 206 LYS A N 1
ATOM 1584 C CA . LYS A 1 206 ? 19.470 -5.199 -37.514 1.00 93.38 206 LYS A CA 1
ATOM 1585 C C . LYS A 1 206 ? 20.066 -4.074 -38.350 1.00 93.38 206 LYS A C 1
ATOM 1587 O O . LYS A 1 206 ? 20.942 -4.333 -39.168 1.00 93.38 206 LYS A O 1
ATOM 1592 N N . ASP A 1 207 ? 19.601 -2.852 -38.122 1.00 91.25 207 ASP A N 1
ATOM 1593 C CA . ASP A 1 207 ? 19.796 -1.744 -39.056 1.00 91.25 207 ASP A CA 1
ATOM 1594 C C . ASP A 1 207 ? 20.833 -0.726 -38.560 1.00 91.25 207 ASP A C 1
ATOM 1596 O O . ASP A 1 207 ? 21.428 -0.011 -39.362 1.00 91.25 207 ASP A O 1
ATOM 1600 N N . VAL A 1 208 ? 21.090 -0.664 -37.246 1.00 86.44 208 VAL A N 1
ATOM 1601 C CA . VAL A 1 208 ? 21.973 0.357 -36.643 1.00 86.44 208 VAL A CA 1
ATOM 1602 C C . VAL A 1 208 ? 23.298 -0.225 -36.141 1.00 86.44 208 VAL A C 1
ATOM 1604 O O . VAL A 1 208 ? 24.320 0.471 -36.136 1.00 86.44 208 VAL A O 1
ATOM 1607 N N . LEU A 1 209 ? 23.295 -1.489 -35.710 1.00 84.19 209 LEU A N 1
ATOM 1608 C CA . LEU A 1 209 ? 24.462 -2.163 -35.138 1.00 84.19 209 LEU A CA 1
ATOM 1609 C C . LEU A 1 209 ? 25.600 -2.491 -36.126 1.00 84.19 209 LEU A C 1
ATOM 1611 O O . LEU A 1 209 ? 26.758 -2.479 -35.696 1.00 84.19 209 LEU A O 1
ATOM 1615 N N . PRO A 1 210 ? 25.351 -2.793 -37.417 1.00 86.88 210 PRO A N 1
ATOM 1616 C CA . PRO A 1 210 ? 26.436 -2.998 -38.374 1.00 86.88 210 PRO A CA 1
ATOM 1617 C C . PRO A 1 210 ? 27.292 -1.726 -38.510 1.00 86.88 210 PRO A C 1
ATOM 1619 O O . PRO A 1 210 ? 26.815 -0.690 -38.962 1.00 86.88 210 PRO A O 1
ATOM 1622 N N . GLY A 1 211 ? 28.559 -1.785 -38.083 1.00 80.19 211 GLY A N 1
ATOM 1623 C CA . GLY A 1 211 ? 29.450 -0.613 -38.032 1.00 80.19 211 GLY A CA 1
ATOM 1624 C C . GLY A 1 211 ? 29.245 0.293 -36.809 1.00 80.19 211 GLY A C 1
ATOM 1625 O O . GLY A 1 211 ? 29.595 1.470 -36.850 1.00 80.19 211 GLY A O 1
ATOM 1626 N N . ALA A 1 212 ? 28.656 -0.226 -35.728 1.00 78.06 212 ALA A N 1
ATOM 1627 C CA . ALA A 1 212 ? 28.351 0.556 -34.537 1.00 78.06 212 ALA A CA 1
ATOM 1628 C C . ALA A 1 212 ? 29.584 1.037 -33.756 1.00 78.06 212 ALA A C 1
ATOM 1630 O O . ALA A 1 212 ? 30.473 0.262 -33.406 1.00 78.06 212 ALA A O 1
ATOM 1631 N N . ASN A 1 213 ? 29.552 2.317 -33.383 1.00 83.44 213 ASN A N 1
ATOM 1632 C CA . ASN A 1 213 ? 30.387 2.903 -32.337 1.00 83.44 213 ASN A CA 1
ATOM 1633 C C . ASN A 1 213 ? 29.928 2.458 -30.930 1.00 83.44 213 ASN A C 1
ATOM 1635 O O . ASN A 1 213 ? 28.881 1.824 -30.750 1.00 83.44 213 ASN A O 1
ATOM 1639 N N . ALA A 1 214 ? 30.706 2.822 -29.908 1.00 78.38 214 ALA A N 1
ATOM 1640 C CA . ALA A 1 214 ? 30.401 2.493 -28.514 1.00 78.38 214 ALA A CA 1
ATOM 1641 C C . ALA A 1 214 ? 29.018 3.012 -28.059 1.00 78.38 214 ALA A C 1
ATOM 1643 O O . ALA A 1 214 ? 28.341 2.345 -27.278 1.00 78.38 214 ALA A O 1
ATOM 1644 N N . TRP A 1 215 ? 28.564 4.156 -28.586 1.00 84.00 215 TRP A N 1
ATOM 1645 C CA . TRP A 1 215 ? 27.266 4.754 -28.256 1.00 84.00 215 TRP A CA 1
ATOM 1646 C C . TRP A 1 215 ? 26.086 3.894 -28.716 1.00 84.00 215 TRP A C 1
ATOM 1648 O O . TRP A 1 215 ? 25.168 3.638 -27.936 1.00 84.00 215 TRP A O 1
ATOM 1658 N N . ARG A 1 216 ? 26.131 3.375 -29.948 1.00 86.25 216 ARG A N 1
ATOM 1659 C CA . ARG A 1 216 ? 25.099 2.477 -30.497 1.00 86.25 216 ARG A CA 1
ATOM 1660 C C . ARG A 1 216 ? 25.058 1.133 -29.765 1.00 86.25 216 ARG A C 1
ATOM 1662 O O . ARG A 1 216 ? 23.972 0.620 -29.498 1.00 86.25 216 ARG A O 1
ATOM 1669 N N . TRP A 1 217 ? 26.215 0.594 -29.370 1.00 81.19 217 TRP A N 1
ATOM 1670 C CA . TRP A 1 217 ? 26.276 -0.590 -28.503 1.00 81.19 217 TRP A CA 1
ATOM 1671 C C . TRP A 1 217 ? 25.676 -0.324 -27.118 1.00 81.19 217 TRP A C 1
ATOM 1673 O O . TRP A 1 217 ? 24.898 -1.139 -26.618 1.00 81.19 217 TRP A O 1
ATOM 1683 N N . GLY A 1 218 ? 25.973 0.837 -26.526 1.00 80.38 218 GLY A N 1
ATOM 1684 C CA . GLY A 1 218 ? 25.364 1.281 -25.272 1.00 80.38 218 GLY A CA 1
ATOM 1685 C C . GLY A 1 218 ? 23.842 1.417 -25.375 1.00 80.38 218 GLY A C 1
ATOM 1686 O O . GLY A 1 218 ? 23.125 0.945 -24.494 1.00 80.38 218 GLY A O 1
ATOM 1687 N N . ALA A 1 219 ? 23.343 1.984 -26.478 1.00 88.69 219 ALA A N 1
ATOM 1688 C CA . ALA A 1 219 ? 21.914 2.091 -26.761 1.00 88.69 219 ALA A CA 1
ATOM 1689 C C . ALA A 1 219 ? 21.238 0.713 -26.815 1.00 88.69 219 ALA A C 1
ATOM 1691 O O . ALA A 1 219 ? 20.230 0.491 -26.144 1.00 88.69 219 ALA A O 1
ATOM 1692 N N . ALA A 1 220 ? 21.821 -0.234 -27.557 1.00 85.38 220 ALA A N 1
ATOM 1693 C CA . ALA A 1 220 ? 21.299 -1.594 -27.658 1.00 85.38 220 ALA A CA 1
ATOM 1694 C C . ALA A 1 220 ? 21.293 -2.316 -26.301 1.00 85.38 220 ALA A C 1
ATOM 1696 O O . ALA A 1 220 ? 20.292 -2.938 -25.944 1.00 85.38 220 ALA A O 1
ATOM 1697 N N . ALA A 1 221 ? 22.365 -2.193 -25.511 1.00 81.75 221 ALA A N 1
ATOM 1698 C CA . ALA A 1 221 ? 22.437 -2.781 -24.175 1.00 81.75 221 ALA A CA 1
ATOM 1699 C C . ALA A 1 221 ? 21.384 -2.188 -23.220 1.00 81.75 221 ALA A C 1
ATOM 1701 O O . ALA A 1 221 ? 20.707 -2.935 -22.509 1.00 81.75 221 ALA A O 1
ATOM 1702 N N . ALA A 1 222 ? 21.199 -0.862 -23.234 1.00 86.94 222 ALA A N 1
ATOM 1703 C CA . ALA A 1 222 ? 20.189 -0.181 -22.424 1.00 86.94 222 ALA A CA 1
ATOM 1704 C C . ALA A 1 222 ? 18.763 -0.613 -22.804 1.00 86.94 222 ALA A C 1
ATOM 1706 O O . ALA A 1 222 ? 17.970 -0.956 -21.926 1.00 86.94 222 ALA A O 1
ATOM 1707 N N . LEU A 1 223 ? 18.451 -0.674 -24.105 1.00 91.19 223 LEU A N 1
ATOM 1708 C CA . LEU A 1 223 ? 17.152 -1.133 -24.611 1.00 91.19 223 LEU A CA 1
ATOM 1709 C C . LEU A 1 223 ? 16.901 -2.624 -24.320 1.00 91.19 223 LEU A C 1
ATOM 1711 O O . LEU A 1 223 ? 15.775 -3.007 -23.990 1.00 91.19 223 LEU A O 1
ATOM 1715 N N . ALA A 1 224 ? 17.934 -3.468 -24.390 1.00 84.94 224 ALA A N 1
ATOM 1716 C CA . ALA A 1 224 ? 17.842 -4.881 -24.025 1.00 84.94 224 ALA A CA 1
ATOM 1717 C C . ALA A 1 224 ? 17.533 -5.058 -22.533 1.00 84.94 224 ALA A C 1
ATOM 1719 O O . ALA A 1 224 ? 16.599 -5.779 -22.176 1.00 84.94 224 ALA A O 1
ATOM 1720 N N . LEU A 1 225 ? 18.255 -4.352 -21.659 1.00 85.94 225 LEU A N 1
ATOM 1721 C CA . LEU A 1 225 ? 17.999 -4.390 -20.221 1.00 85.94 225 LEU A CA 1
ATOM 1722 C C . LEU A 1 225 ? 16.608 -3.837 -19.878 1.00 85.94 225 LEU A C 1
ATOM 1724 O O . LEU A 1 225 ? 15.890 -4.443 -19.081 1.00 85.94 225 LEU A O 1
ATOM 1728 N N . ALA A 1 226 ? 16.194 -2.737 -20.516 1.00 91.81 226 ALA A N 1
ATOM 1729 C CA . ALA A 1 226 ? 14.844 -2.203 -20.375 1.00 91.81 226 ALA A CA 1
ATOM 1730 C C . ALA A 1 226 ? 13.788 -3.252 -20.748 1.00 91.81 226 ALA A C 1
ATOM 1732 O O . ALA A 1 226 ? 12.858 -3.483 -19.976 1.00 91.81 226 ALA A O 1
ATOM 1733 N N . SER A 1 227 ? 13.964 -3.940 -21.881 1.00 91.00 227 SER A N 1
ATOM 1734 C CA . SER A 1 227 ? 13.057 -5.006 -22.331 1.00 91.00 227 SER A CA 1
ATOM 1735 C C . SER A 1 227 ? 12.914 -6.105 -21.275 1.00 91.00 227 SER A C 1
ATOM 1737 O O . SER A 1 227 ? 11.794 -6.479 -20.923 1.00 91.00 227 SER A O 1
ATOM 1739 N N . VAL A 1 228 ? 14.032 -6.577 -20.708 1.00 86.88 228 VAL A N 1
ATOM 1740 C CA . VAL A 1 228 ? 14.029 -7.580 -19.628 1.00 86.88 228 VAL A CA 1
ATOM 1741 C C . VAL A 1 228 ? 13.231 -7.091 -18.414 1.00 86.88 228 VAL A C 1
ATOM 1743 O O . VAL A 1 228 ? 12.425 -7.848 -17.873 1.00 86.88 228 VAL A O 1
ATOM 1746 N N . LEU A 1 229 ? 13.396 -5.831 -18.002 1.00 87.50 229 LEU A N 1
ATOM 1747 C CA . LEU A 1 229 ? 12.655 -5.265 -16.870 1.00 87.50 229 LEU A CA 1
ATOM 1748 C C . LEU A 1 229 ? 11.155 -5.076 -17.160 1.00 87.50 229 LEU A C 1
ATOM 1750 O O . LEU A 1 229 ? 10.332 -5.295 -16.266 1.00 87.50 229 LEU A O 1
ATOM 1754 N N . TYR A 1 230 ? 10.760 -4.738 -18.391 1.00 92.25 230 TYR A N 1
ATOM 1755 C CA . TYR A 1 230 ? 9.341 -4.716 -18.771 1.00 92.25 230 TYR A CA 1
ATOM 1756 C C . TYR A 1 230 ? 8.723 -6.116 -18.698 1.00 92.25 230 TYR A C 1
ATOM 1758 O O . TYR A 1 230 ? 7.661 -6.276 -18.094 1.00 92.25 230 TYR A O 1
ATOM 1766 N N . PHE A 1 231 ? 9.403 -7.149 -19.205 1.00 89.25 231 PHE A N 1
ATOM 1767 C CA . PHE A 1 231 ? 8.935 -8.530 -19.044 1.00 89.25 231 PHE A CA 1
ATOM 1768 C C . PHE A 1 231 ? 8.881 -8.952 -17.574 1.00 89.25 231 PHE A C 1
ATOM 1770 O O . PHE A 1 231 ? 7.890 -9.544 -17.146 1.00 89.25 231 PHE A O 1
ATOM 1777 N N . ALA A 1 232 ? 9.888 -8.599 -16.773 1.00 85.50 232 ALA A N 1
ATOM 1778 C CA . ALA A 1 232 ? 9.865 -8.845 -15.334 1.00 85.50 232 ALA A CA 1
ATOM 1779 C C . ALA A 1 232 ? 8.659 -8.165 -14.663 1.00 85.50 232 ALA A C 1
ATOM 1781 O O . ALA A 1 232 ? 8.003 -8.779 -13.824 1.00 85.50 232 ALA A O 1
ATOM 1782 N N . THR A 1 233 ? 8.313 -6.940 -15.073 1.00 90.38 233 THR A N 1
ATOM 1783 C CA . THR A 1 233 ? 7.116 -6.235 -14.590 1.00 90.38 233 THR A CA 1
ATOM 1784 C C . THR A 1 233 ? 5.840 -7.017 -14.914 1.00 90.38 233 THR A C 1
ATOM 1786 O O . THR A 1 233 ? 4.994 -7.175 -14.034 1.00 90.38 233 THR A O 1
ATOM 1789 N N . LEU A 1 234 ? 5.707 -7.546 -16.137 1.00 92.25 234 LEU A N 1
ATOM 1790 C CA . LEU A 1 234 ? 4.557 -8.367 -16.537 1.00 92.25 234 LEU A CA 1
ATOM 1791 C C . LEU A 1 234 ? 4.434 -9.631 -15.688 1.00 92.25 234 LEU A C 1
ATOM 1793 O O . LEU A 1 234 ? 3.361 -9.894 -15.150 1.00 92.25 234 LEU A O 1
ATOM 1797 N N . PHE A 1 235 ? 5.530 -10.372 -15.506 1.00 88.94 235 PHE A N 1
A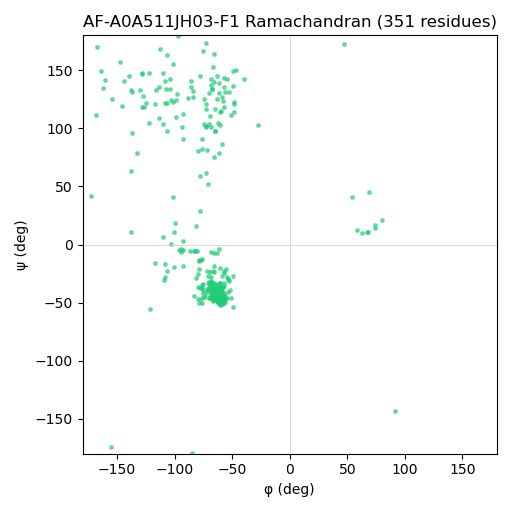TOM 1798 C CA . PHE A 1 235 ? 5.526 -11.570 -14.667 1.00 88.94 235 PHE A CA 1
ATOM 1799 C C . PHE A 1 235 ? 5.188 -11.245 -13.211 1.00 88.94 235 PHE A C 1
ATOM 1801 O O . PHE A 1 235 ? 4.397 -11.952 -12.592 1.00 88.94 235 PHE A O 1
ATOM 1808 N N . LEU A 1 236 ? 5.730 -10.159 -12.658 1.00 86.12 236 LEU A N 1
ATOM 1809 C CA . LEU A 1 236 ? 5.407 -9.741 -11.295 1.00 86.12 236 LEU A CA 1
ATOM 1810 C C . LEU A 1 236 ? 3.926 -9.354 -11.170 1.00 86.12 236 LEU A C 1
ATOM 1812 O O . LEU A 1 236 ? 3.265 -9.798 -10.234 1.00 86.12 236 LEU A O 1
ATOM 1816 N N . TYR A 1 237 ? 3.359 -8.615 -12.124 1.00 92.75 237 TYR A N 1
ATOM 1817 C CA . TYR A 1 237 ? 1.928 -8.292 -12.119 1.00 92.75 237 TYR A CA 1
ATOM 1818 C C . TYR A 1 237 ? 1.013 -9.494 -12.331 1.00 92.75 237 TYR A C 1
ATOM 1820 O O . TYR A 1 237 ? -0.042 -9.554 -11.697 1.00 92.75 237 TYR A O 1
ATOM 1828 N N . ASP A 1 238 ? 1.420 -10.476 -13.129 1.00 92.38 238 ASP A N 1
ATOM 1829 C CA . ASP A 1 238 ? 0.710 -11.750 -13.228 1.00 92.38 238 ASP A CA 1
ATOM 1830 C C . ASP A 1 238 ? 0.689 -12.478 -11.872 1.00 92.38 238 ASP A C 1
ATOM 1832 O O . ASP A 1 238 ? -0.366 -12.906 -11.399 1.00 92.38 238 ASP A O 1
ATOM 1836 N N . THR A 1 239 ? 1.817 -12.501 -11.146 1.00 83.75 239 THR A N 1
ATOM 1837 C CA . THR A 1 239 ? 1.839 -13.106 -9.801 1.00 83.75 239 THR A CA 1
ATOM 1838 C C . THR A 1 239 ? 0.930 -12.394 -8.800 1.00 83.75 239 THR A C 1
ATOM 1840 O O . THR A 1 239 ? 0.297 -13.056 -7.974 1.00 83.75 239 THR A O 1
ATOM 1843 N N . LEU A 1 240 ? 0.805 -11.067 -8.896 1.00 87.00 240 LEU A N 1
ATOM 1844 C CA . LEU A 1 240 ? -0.102 -10.287 -8.051 1.00 87.00 240 LEU A CA 1
ATOM 1845 C C . LEU A 1 240 ? -1.583 -10.551 -8.363 1.00 87.00 240 LEU A C 1
ATOM 1847 O O . LEU A 1 240 ? -2.432 -10.382 -7.490 1.00 87.00 240 LEU A O 1
ATOM 1851 N N . GLN A 1 241 ? -1.912 -11.004 -9.572 1.00 88.25 241 GLN A N 1
ATOM 1852 C CA . GLN A 1 241 ? -3.283 -11.380 -9.925 1.00 88.25 241 GLN A CA 1
ATOM 1853 C C . GLN A 1 241 ? -3.684 -12.761 -9.394 1.00 88.25 241 GLN A C 1
ATOM 1855 O O . GLN A 1 241 ? -4.878 -13.066 -9.338 1.00 88.25 241 GLN A O 1
ATOM 1860 N N . MET A 1 242 ? -2.728 -13.584 -8.947 1.00 83.69 242 MET A N 1
ATOM 1861 C CA . MET A 1 242 ? -3.049 -14.885 -8.364 1.00 83.69 242 MET A CA 1
ATOM 1862 C C . MET A 1 242 ? -3.888 -14.733 -7.084 1.00 83.69 242 MET A C 1
ATOM 1864 O O . MET A 1 242 ? -3.682 -13.795 -6.310 1.00 83.69 242 MET A O 1
ATOM 1868 N N . PRO A 1 243 ? -4.825 -15.660 -6.812 1.00 74.88 243 PRO A N 1
ATOM 1869 C CA . PRO A 1 243 ? -5.557 -15.668 -5.552 1.00 74.88 243 PRO A CA 1
ATOM 1870 C C . PRO A 1 243 ? -4.607 -15.687 -4.336 1.00 74.88 243 PRO A C 1
ATOM 1872 O O . PRO A 1 243 ? -3.614 -16.419 -4.375 1.00 74.88 243 PRO A O 1
ATOM 1875 N N . PRO A 1 244 ? -4.922 -14.986 -3.224 1.00 68.19 244 PRO A N 1
ATOM 1876 C CA . PRO A 1 244 ? -4.007 -14.816 -2.086 1.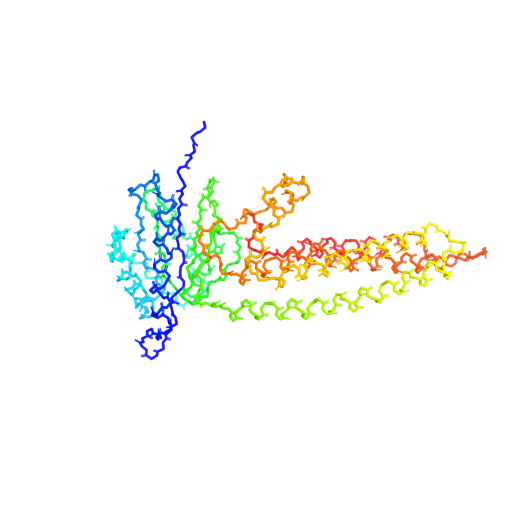00 68.19 244 PRO A CA 1
ATOM 1877 C C . PRO A 1 244 ? -3.468 -16.122 -1.487 1.00 68.19 244 PRO A C 1
ATOM 1879 O O . PRO A 1 244 ? -2.345 -16.163 -0.988 1.00 68.19 244 PRO A O 1
ATOM 1882 N N . ARG A 1 245 ? -4.228 -17.223 -1.598 1.00 62.22 245 ARG A N 1
ATOM 1883 C CA . ARG A 1 245 ? -3.795 -18.566 -1.172 1.00 62.22 245 ARG A CA 1
ATOM 1884 C C . ARG A 1 245 ? -2.498 -19.043 -1.843 1.00 62.22 245 ARG A C 1
ATOM 1886 O O . ARG A 1 245 ? -1.809 -19.880 -1.275 1.00 62.22 245 ARG A O 1
ATOM 1893 N N . PHE A 1 246 ? -2.150 -18.503 -3.012 1.00 68.31 246 PHE A N 1
ATOM 1894 C CA . PHE A 1 246 ? -0.937 -18.852 -3.761 1.00 68.31 246 PHE A CA 1
ATOM 1895 C C . PHE A 1 246 ? 0.239 -17.893 -3.522 1.00 68.31 246 PHE A C 1
ATOM 1897 O O . PHE A 1 246 ? 1.336 -18.137 -4.022 1.00 68.31 246 PHE A O 1
ATOM 1904 N N . TRP A 1 247 ? 0.052 -16.810 -2.760 1.00 64.94 247 TRP A N 1
ATOM 1905 C CA . TRP A 1 247 ? 1.141 -15.872 -2.458 1.00 64.94 247 TRP A CA 1
ATOM 1906 C C . TRP A 1 247 ? 2.110 -16.432 -1.412 1.00 64.94 247 TRP A C 1
ATOM 1908 O O . TRP A 1 247 ? 3.315 -16.206 -1.496 1.00 64.94 247 TRP A O 1
ATOM 1918 N N . ALA A 1 248 ? 1.604 -17.215 -0.456 1.00 49.16 248 ALA A N 1
ATOM 1919 C CA . ALA A 1 248 ? 2.410 -17.798 0.617 1.00 49.16 248 ALA A CA 1
ATOM 1920 C C . ALA A 1 248 ? 3.222 -19.033 0.182 1.00 49.16 248 ALA A C 1
ATOM 1922 O O . ALA A 1 248 ? 4.219 -19.366 0.816 1.00 49.16 248 ALA A O 1
ATOM 1923 N N . SER A 1 249 ? 2.832 -19.712 -0.902 1.00 45.44 249 SER A N 1
ATOM 1924 C CA . SER A 1 249 ? 3.409 -21.010 -1.279 1.00 45.44 249 SER A CA 1
ATOM 1925 C C . SER A 1 249 ? 4.755 -20.928 -2.006 1.00 45.44 249 SER A C 1
ATOM 1927 O O . SER A 1 249 ? 5.359 -21.963 -2.271 1.00 45.44 249 SER A O 1
ATOM 1929 N N . ARG A 1 250 ? 5.249 -19.731 -2.351 1.00 47.59 250 ARG A N 1
ATOM 1930 C CA . ARG A 1 250 ? 6.433 -19.594 -3.220 1.00 47.59 250 ARG A CA 1
ATOM 1931 C C . ARG A 1 250 ? 7.779 -19.441 -2.502 1.00 47.59 250 ARG A C 1
ATOM 1933 O O . ARG A 1 250 ? 8.794 -19.406 -3.187 1.00 47.59 250 ARG A O 1
ATOM 1940 N N . LEU A 1 251 ? 7.838 -19.314 -1.170 1.00 42.19 251 LEU A N 1
ATOM 1941 C CA . LEU A 1 251 ? 9.051 -18.781 -0.517 1.00 42.19 251 LEU A CA 1
ATOM 1942 C C . LEU A 1 251 ? 9.524 -19.475 0.771 1.00 42.19 251 LEU A C 1
ATOM 1944 O O . LEU A 1 251 ? 10.438 -18.962 1.411 1.00 42.19 251 LEU A O 1
ATOM 1948 N N . SER A 1 252 ? 8.978 -20.633 1.141 1.00 40.50 252 SER A N 1
ATOM 1949 C CA . SER A 1 252 ? 9.359 -21.294 2.402 1.00 40.50 252 SER A CA 1
ATOM 1950 C C . SER A 1 252 ? 10.588 -22.214 2.315 1.00 40.50 252 SER A C 1
ATOM 1952 O O . SER A 1 252 ? 11.020 -22.711 3.346 1.00 40.50 252 SER A O 1
ATOM 1954 N N . GLY A 1 253 ? 11.153 -22.457 1.122 1.00 37.25 253 GLY A N 1
ATOM 1955 C CA . GLY A 1 253 ? 12.229 -23.449 0.930 1.00 37.25 253 GLY A CA 1
ATOM 1956 C C . GLY A 1 253 ? 13.587 -22.917 0.459 1.00 37.25 253 GLY A C 1
ATOM 1957 O O . GLY A 1 253 ? 14.578 -23.630 0.564 1.00 37.25 253 GLY A O 1
ATOM 1958 N N . ALA A 1 254 ? 13.664 -21.686 -0.048 1.00 44.50 254 ALA A N 1
ATOM 1959 C CA . ALA A 1 254 ? 14.927 -21.083 -0.465 1.00 44.50 254 ALA A CA 1
ATOM 1960 C C . ALA A 1 254 ? 15.295 -19.993 0.538 1.00 44.50 254 ALA A C 1
ATOM 1962 O O . ALA A 1 254 ? 14.512 -19.056 0.729 1.00 44.50 254 ALA A O 1
ATOM 1963 N N . GLU A 1 255 ? 16.470 -20.100 1.172 1.00 46.66 255 GLU A N 1
ATOM 1964 C CA . GLU A 1 255 ? 17.024 -18.973 1.917 1.00 46.66 255 GLU A CA 1
ATOM 1965 C C . GLU A 1 255 ? 16.949 -17.734 1.015 1.00 46.66 255 GLU A C 1
ATOM 1967 O O . GLU A 1 255 ? 17.452 -17.769 -0.114 1.00 46.66 255 GLU A O 1
ATOM 1972 N N . PRO A 1 256 ? 16.287 -16.647 1.451 1.00 50.44 256 PRO A N 1
ATOM 1973 C CA . PRO A 1 256 ? 16.182 -15.458 0.633 1.00 50.44 256 PRO A CA 1
ATOM 1974 C C . PRO A 1 256 ? 17.597 -14.969 0.344 1.00 50.44 256 PRO A C 1
ATOM 1976 O O . PRO A 1 256 ? 18.331 -14.571 1.260 1.00 50.44 256 PRO A O 1
ATOM 1979 N N . THR A 1 257 ? 17.956 -15.013 -0.939 1.00 53.72 257 THR A N 1
ATOM 1980 C CA . THR A 1 257 ? 19.171 -14.423 -1.495 1.00 53.72 257 THR A CA 1
ATOM 1981 C C . THR A 1 257 ? 19.338 -13.000 -0.967 1.00 53.72 257 THR A C 1
ATOM 1983 O O . THR A 1 257 ? 18.363 -12.301 -0.681 1.00 53.72 257 THR A O 1
ATOM 1986 N N . THR A 1 258 ? 20.575 -12.531 -0.832 1.00 51.94 258 THR A N 1
ATOM 1987 C CA . THR A 1 258 ? 20.888 -11.197 -0.284 1.00 51.94 258 THR A CA 1
ATOM 1988 C C . THR A 1 258 ? 20.135 -10.060 -0.985 1.00 51.94 258 THR A C 1
ATOM 1990 O O . THR A 1 258 ? 19.759 -9.088 -0.332 1.00 51.94 258 THR A O 1
ATOM 1993 N N . TRP A 1 259 ? 19.827 -10.196 -2.280 1.00 45.91 259 TRP A N 1
ATOM 1994 C CA . TRP A 1 259 ? 18.996 -9.251 -3.031 1.00 45.91 259 TRP A CA 1
ATOM 1995 C C . TRP A 1 259 ? 17.508 -9.324 -2.656 1.00 45.91 259 TRP A C 1
ATOM 1997 O O . TRP A 1 259 ? 16.886 -8.284 -2.463 1.00 45.91 259 TRP A O 1
ATOM 2007 N N . ALA A 1 260 ? 16.942 -10.521 -2.472 1.00 50.12 260 ALA A N 1
ATOM 2008 C CA . ALA A 1 260 ? 15.570 -10.691 -1.998 1.00 50.12 260 ALA A CA 1
ATOM 2009 C C . ALA A 1 260 ? 15.441 -10.213 -0.549 1.00 50.12 260 ALA A C 1
ATOM 2011 O O . ALA A 1 260 ? 14.425 -9.640 -0.172 1.00 50.12 260 ALA A O 1
ATOM 2012 N N . ARG A 1 261 ? 16.501 -10.382 0.249 1.00 52.34 261 ARG A N 1
ATOM 2013 C CA . ARG A 1 261 ? 16.615 -9.820 1.593 1.00 52.34 261 ARG A CA 1
ATOM 2014 C C . ARG A 1 261 ? 16.684 -8.294 1.553 1.00 52.34 261 ARG A C 1
ATOM 2016 O O . ARG A 1 261 ? 15.979 -7.681 2.333 1.00 52.34 261 ARG A O 1
ATOM 2023 N N . ARG A 1 262 ? 17.412 -7.683 0.604 1.00 51.38 262 ARG A N 1
ATOM 2024 C CA . ARG A 1 262 ? 17.436 -6.220 0.374 1.00 51.38 262 ARG A CA 1
ATOM 2025 C C . ARG A 1 262 ? 16.099 -5.658 -0.112 1.00 51.38 262 ARG A C 1
ATOM 2027 O O . ARG A 1 262 ? 15.655 -4.650 0.419 1.00 51.38 262 ARG A O 1
ATOM 2034 N N . LEU A 1 263 ? 15.413 -6.341 -1.028 1.00 47.56 263 LEU A N 1
ATOM 2035 C CA . LEU A 1 263 ? 14.043 -5.989 -1.425 1.00 47.56 263 LEU A CA 1
ATOM 2036 C C . LEU A 1 263 ? 13.028 -6.205 -0.287 1.00 47.56 263 LEU A C 1
ATOM 2038 O O . LEU A 1 263 ? 11.976 -5.572 -0.281 1.00 47.56 263 LEU A O 1
ATOM 2042 N N . ARG A 1 264 ? 13.350 -7.070 0.686 1.00 50.47 264 ARG A N 1
ATOM 2043 C CA . ARG A 1 264 ? 12.598 -7.274 1.938 1.00 50.47 264 ARG A CA 1
ATOM 2044 C C . ARG A 1 264 ? 13.118 -6.443 3.121 1.00 50.47 264 ARG A C 1
ATOM 2046 O O . ARG A 1 264 ? 12.496 -6.483 4.177 1.00 50.47 264 ARG A O 1
ATOM 2053 N N . HIS A 1 265 ? 14.215 -5.688 2.990 1.00 37.97 265 HIS A N 1
ATOM 2054 C CA . HIS A 1 265 ? 14.904 -5.046 4.125 1.00 37.97 265 HIS A CA 1
ATOM 2055 C C . HIS A 1 265 ? 14.263 -3.733 4.593 1.00 37.97 265 HIS A C 1
ATOM 2057 O O . HIS A 1 265 ? 14.872 -3.007 5.368 1.00 37.97 265 HIS A O 1
ATOM 2063 N N . GLY A 1 266 ? 13.023 -3.455 4.190 1.00 43.72 266 GLY A N 1
ATOM 2064 C CA . GLY A 1 266 ? 12.240 -2.349 4.740 1.00 43.72 266 GLY A CA 1
ATOM 2065 C C . GLY A 1 266 ? 11.080 -2.770 5.638 1.00 43.72 266 GLY A C 1
ATOM 2066 O O . GLY A 1 266 ? 10.708 -2.006 6.517 1.00 43.72 266 GLY A O 1
ATOM 2067 N N . LYS A 1 267 ? 10.481 -3.955 5.448 1.00 49.28 267 LYS A N 1
ATOM 2068 C CA . LYS A 1 267 ? 9.274 -4.353 6.192 1.00 49.28 267 LYS A CA 1
ATOM 2069 C C . LYS A 1 267 ? 9.161 -5.860 6.293 1.00 49.28 267 LYS A C 1
ATOM 2071 O O . LYS A 1 267 ? 9.118 -6.555 5.275 1.00 49.28 267 LYS A O 1
ATOM 2076 N N . ARG A 1 268 ? 9.043 -6.372 7.521 1.00 47.75 268 ARG A N 1
ATOM 2077 C CA . ARG A 1 268 ? 8.496 -7.714 7.737 1.00 47.75 268 ARG A CA 1
ATOM 2078 C C . ARG A 1 268 ? 7.105 -7.726 7.104 1.00 47.75 268 ARG A C 1
ATOM 2080 O O . ARG A 1 268 ? 6.256 -6.930 7.485 1.00 47.75 268 ARG A O 1
ATOM 2087 N N . LEU A 1 269 ? 6.904 -8.589 6.104 1.00 51.62 269 LEU A N 1
ATOM 2088 C CA . LEU A 1 269 ? 5.572 -8.900 5.593 1.00 51.62 269 LEU A CA 1
ATOM 2089 C C . LEU A 1 269 ? 4.682 -9.203 6.796 1.00 51.62 269 LEU A C 1
ATOM 2091 O O . LEU A 1 269 ? 5.015 -10.094 7.576 1.00 51.62 269 LEU A O 1
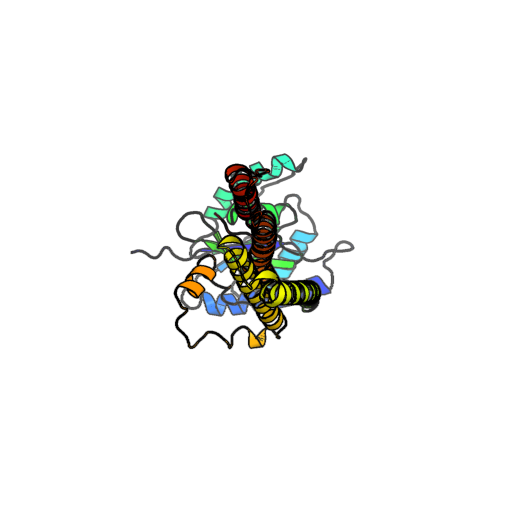ATOM 2095 N N . VAL A 1 270 ? 3.617 -8.414 6.925 1.00 48.41 270 VAL A N 1
ATOM 2096 C CA . VAL A 1 270 ? 2.544 -8.504 7.916 1.00 48.41 270 VAL A CA 1
ATOM 2097 C C . VAL A 1 270 ? 2.356 -9.948 8.389 1.00 48.41 270 VAL A C 1
ATOM 2099 O O . VAL A 1 270 ? 1.810 -10.792 7.674 1.00 48.41 270 VAL A O 1
ATOM 2102 N N . THR A 1 271 ? 2.860 -10.245 9.585 1.00 50.16 271 THR A N 1
ATOM 2103 C CA . THR A 1 271 ? 2.592 -11.503 10.280 1.00 50.16 271 THR A CA 1
ATOM 2104 C C . THR A 1 271 ? 1.133 -11.478 10.730 1.00 50.16 271 THR A C 1
ATOM 2106 O O . THR A 1 271 ? 0.687 -10.467 11.267 1.00 50.16 271 THR A O 1
ATOM 2109 N N . ARG A 1 272 ? 0.390 -12.557 10.428 1.00 53.00 272 ARG A N 1
ATOM 2110 C CA . ARG A 1 272 ? -1.068 -12.711 10.640 1.00 53.00 272 ARG A CA 1
ATOM 2111 C C . ARG A 1 272 ? -1.544 -12.103 11.967 1.00 53.00 272 ARG A C 1
ATOM 2113 O O . ARG A 1 272 ? -0.823 -12.224 12.954 1.00 53.00 272 ARG A O 1
ATOM 2120 N N . PRO A 1 273 ? -2.735 -11.479 12.001 1.00 50.16 273 PRO A N 1
ATOM 2121 C CA . PRO A 1 273 ? -4.039 -11.839 11.443 1.00 50.16 273 PRO A CA 1
ATOM 2122 C C . PRO A 1 273 ? -4.299 -11.143 10.086 1.00 50.16 273 PRO A C 1
ATOM 2124 O O . PRO A 1 273 ? -3.372 -10.529 9.549 1.00 50.16 273 PRO A O 1
ATOM 2127 N N . PRO A 1 274 ? -5.451 -11.357 9.412 1.00 53.34 274 PRO A N 1
ATOM 2128 C CA . PRO A 1 274 ? -5.546 -11.186 7.967 1.00 53.34 274 PRO A CA 1
ATOM 2129 C C . PRO A 1 274 ? -5.409 -9.711 7.608 1.00 53.34 274 PRO A C 1
ATOM 2131 O O . PRO A 1 274 ? -6.380 -8.972 7.708 1.00 53.34 274 PRO A O 1
ATOM 2134 N N . SER A 1 275 ? -4.221 -9.297 7.153 1.00 56.50 275 SER A N 1
ATOM 2135 C CA . SER A 1 275 ? -4.093 -8.036 6.428 1.00 56.50 275 SER A CA 1
ATOM 2136 C C . SER A 1 275 ? -5.149 -8.007 5.335 1.00 56.50 275 SER A C 1
ATOM 2138 O O . SER A 1 275 ? -5.348 -9.012 4.641 1.00 56.50 275 SER A O 1
ATOM 2140 N N . ALA A 1 276 ? -5.820 -6.866 5.169 1.00 65.62 276 ALA A N 1
ATOM 2141 C CA . ALA A 1 276 ? -6.664 -6.645 4.007 1.00 65.62 276 ALA A CA 1
ATOM 2142 C C . ALA A 1 276 ? -5.822 -6.971 2.763 1.00 65.62 276 ALA A C 1
ATOM 2144 O O . ALA A 1 276 ? -4.829 -6.296 2.481 1.00 65.62 276 ALA A O 1
ATOM 2145 N N . ALA A 1 277 ? -6.159 -8.055 2.054 1.00 70.62 277 ALA A N 1
ATOM 2146 C CA . ALA A 1 277 ? -5.385 -8.534 0.906 1.00 70.62 277 ALA A CA 1
ATOM 2147 C C . ALA A 1 277 ? -5.181 -7.414 -0.129 1.00 70.62 277 ALA A C 1
ATOM 2149 O O . ALA A 1 277 ? -4.147 -7.364 -0.791 1.00 70.62 277 ALA A O 1
ATOM 2150 N N . ALA A 1 278 ? -6.142 -6.489 -0.189 1.00 76.62 278 ALA A N 1
ATOM 2151 C CA . ALA A 1 278 ? -6.085 -5.213 -0.880 1.00 76.62 278 ALA A CA 1
ATOM 2152 C C . ALA A 1 278 ? -4.815 -4.400 -0.564 1.00 76.62 278 ALA A C 1
ATOM 2154 O O . ALA A 1 278 ? -4.065 -4.062 -1.474 1.00 76.62 278 ALA A O 1
ATOM 2155 N N . ARG A 1 279 ? -4.497 -4.141 0.709 1.00 76.44 279 ARG A N 1
ATOM 2156 C CA . ARG A 1 279 ? -3.322 -3.341 1.105 1.00 76.44 279 ARG A CA 1
ATOM 2157 C C . ARG A 1 279 ? -2.006 -3.998 0.712 1.00 76.44 279 ARG A C 1
ATOM 2159 O O . ARG A 1 279 ? -1.125 -3.331 0.171 1.00 76.44 279 ARG A O 1
ATOM 2166 N N . VAL A 1 280 ? -1.876 -5.306 0.947 1.00 77.44 280 VAL A N 1
ATOM 2167 C CA . VAL A 1 280 ? -0.679 -6.069 0.545 1.00 77.44 280 VAL A CA 1
ATOM 2168 C C . VAL A 1 280 ? -0.509 -6.013 -0.970 1.00 77.44 280 VAL A C 1
ATOM 2170 O O . VAL A 1 280 ? 0.587 -5.752 -1.467 1.00 77.44 280 VAL A O 1
ATOM 2173 N N . LEU A 1 281 ? -1.608 -6.191 -1.702 1.00 84.06 281 LEU A N 1
ATOM 2174 C CA . LEU A 1 281 ? -1.632 -6.118 -3.154 1.00 84.06 281 LEU A CA 1
ATOM 2175 C C . LEU A 1 281 ? -1.260 -4.722 -3.669 1.00 84.06 281 LEU A C 1
ATOM 2177 O O . LEU A 1 281 ? -0.467 -4.606 -4.601 1.00 84.06 281 LEU A O 1
ATOM 2181 N N . HIS A 1 282 ? -1.788 -3.667 -3.046 1.00 85.75 282 HIS A N 1
ATOM 2182 C CA . HIS A 1 282 ? -1.472 -2.284 -3.384 1.00 85.75 282 HIS A CA 1
ATOM 2183 C C . HIS A 1 282 ? 0.010 -1.976 -3.154 1.00 85.75 282 HIS A C 1
ATOM 2185 O O . HIS A 1 282 ? 0.681 -1.480 -4.061 1.00 85.75 282 HIS A O 1
ATOM 2191 N N . ALA A 1 283 ? 0.543 -2.314 -1.977 1.00 82.94 283 ALA A N 1
ATOM 2192 C CA . ALA A 1 283 ? 1.949 -2.094 -1.648 1.00 82.94 283 ALA A CA 1
ATOM 2193 C C . ALA A 1 283 ? 2.873 -2.827 -2.632 1.00 82.94 283 ALA A C 1
ATOM 2195 O O . ALA A 1 283 ? 3.795 -2.223 -3.181 1.00 82.94 283 ALA A O 1
ATOM 2196 N N . ALA A 1 284 ? 2.580 -4.097 -2.929 1.00 83.44 284 ALA A N 1
ATOM 2197 C CA . ALA A 1 284 ? 3.342 -4.869 -3.904 1.00 83.44 284 ALA A CA 1
ATOM 2198 C C . ALA A 1 284 ? 3.225 -4.283 -5.324 1.00 83.44 284 ALA A C 1
ATOM 2200 O O . ALA A 1 284 ? 4.228 -4.175 -6.029 1.00 83.44 284 ALA A O 1
ATOM 2201 N N . MET A 1 285 ? 2.034 -3.829 -5.734 1.00 90.69 285 MET A N 1
ATOM 2202 C CA . MET A 1 285 ? 1.832 -3.158 -7.022 1.00 90.69 285 MET A CA 1
ATOM 2203 C C . MET A 1 285 ? 2.705 -1.906 -7.150 1.00 90.69 285 MET A C 1
ATOM 2205 O O . MET A 1 285 ? 3.325 -1.705 -8.201 1.00 90.69 285 MET A O 1
ATOM 2209 N N . VAL A 1 286 ? 2.735 -1.051 -6.121 1.00 86.50 286 VAL A N 1
ATOM 2210 C CA . VAL A 1 286 ? 3.556 0.169 -6.135 1.00 86.50 286 VAL A CA 1
ATOM 2211 C C . VAL A 1 286 ? 5.040 -0.179 -6.108 1.00 86.50 286 VAL A C 1
ATOM 2213 O O . VAL A 1 286 ? 5.811 0.440 -6.836 1.00 86.50 286 VAL A O 1
ATOM 2216 N N . GLN A 1 287 ? 5.441 -1.203 -5.352 1.00 83.81 287 GLN A N 1
ATOM 2217 C CA . GLN A 1 287 ? 6.829 -1.654 -5.330 1.00 83.81 287 GLN A CA 1
ATOM 2218 C C . GLN A 1 287 ? 7.294 -2.104 -6.723 1.00 83.81 287 GLN A C 1
ATOM 2220 O O . GLN A 1 287 ? 8.333 -1.646 -7.189 1.00 83.81 287 GLN A O 1
ATOM 2225 N N . VAL A 1 288 ? 6.516 -2.934 -7.424 1.00 87.94 288 VAL A N 1
ATOM 2226 C CA . VAL A 1 288 ? 6.829 -3.347 -8.806 1.00 87.94 288 VAL A CA 1
ATOM 2227 C C . VAL A 1 288 ? 6.907 -2.134 -9.738 1.00 87.94 288 VAL A C 1
ATOM 2229 O O . VAL A 1 288 ? 7.828 -2.029 -10.548 1.00 87.94 288 VAL A O 1
ATOM 2232 N N . TRP A 1 289 ? 5.973 -1.189 -9.595 1.00 91.88 289 TRP A N 1
ATOM 2233 C CA . TRP A 1 289 ? 5.953 0.023 -10.411 1.00 91.88 289 TRP A CA 1
ATOM 2234 C C . TRP A 1 289 ? 7.227 0.856 -10.227 1.00 91.88 289 TRP A C 1
ATOM 2236 O O . TRP A 1 289 ? 7.898 1.191 -11.198 1.00 91.88 289 TRP A O 1
ATOM 2246 N N . VAL A 1 290 ? 7.599 1.153 -8.983 1.00 85.75 290 VAL A N 1
ATOM 2247 C CA . VAL A 1 290 ? 8.736 2.035 -8.695 1.00 85.75 290 VAL A CA 1
ATOM 2248 C C . VAL A 1 290 ? 10.082 1.351 -8.896 1.00 85.75 290 VAL A C 1
ATOM 2250 O O . VAL A 1 290 ? 11.005 1.994 -9.385 1.00 85.75 290 VAL A O 1
ATOM 2253 N N . TRP A 1 291 ? 10.215 0.071 -8.551 1.00 85.75 291 TRP A N 1
ATOM 2254 C CA . TRP A 1 291 ? 11.515 -0.610 -8.578 1.00 85.75 291 TRP A CA 1
ATOM 2255 C C . TRP A 1 291 ? 11.825 -1.329 -9.887 1.00 85.75 291 TRP A C 1
ATOM 2257 O O . TRP A 1 291 ? 12.988 -1.638 -10.132 1.00 85.75 291 TRP A O 1
ATOM 2267 N N . VAL A 1 292 ? 10.823 -1.611 -10.721 1.00 89.00 292 VAL A N 1
ATOM 2268 C CA . VAL A 1 292 ? 11.022 -2.375 -11.963 1.00 89.00 292 VAL A CA 1
ATOM 2269 C C . VAL A 1 292 ? 10.576 -1.565 -13.174 1.00 89.00 292 VAL A C 1
ATOM 2271 O O . VAL A 1 292 ? 11.387 -1.307 -14.063 1.00 89.00 292 VAL A O 1
ATOM 2274 N N . PHE A 1 293 ? 9.328 -1.093 -13.189 1.00 92.62 293 PHE A N 1
ATOM 2275 C CA . PHE A 1 293 ? 8.771 -0.384 -14.345 1.00 92.62 293 PHE A CA 1
ATOM 2276 C C . PHE A 1 293 ? 9.407 1.000 -14.569 1.00 92.62 293 PHE A C 1
ATOM 2278 O O . PHE A 1 293 ? 9.790 1.331 -15.694 1.00 92.62 293 PHE A O 1
ATOM 2285 N N . THR A 1 294 ? 9.560 1.814 -13.517 1.00 90.75 294 THR A N 1
ATOM 2286 C CA . THR A 1 294 ? 10.156 3.156 -13.642 1.00 90.75 294 THR A CA 1
ATOM 2287 C C . THR A 1 294 ? 11.611 3.095 -14.132 1.00 90.75 294 THR A C 1
ATOM 2289 O O . THR A 1 294 ? 11.909 3.757 -15.127 1.00 90.75 294 THR A O 1
ATOM 2292 N N . PRO A 1 295 ? 12.515 2.272 -13.557 1.00 87.88 295 PRO A N 1
ATOM 2293 C CA . PRO A 1 295 ? 13.874 2.129 -14.076 1.00 87.88 295 PRO A CA 1
ATOM 2294 C C . PRO A 1 295 ? 13.919 1.608 -15.514 1.00 87.88 295 PRO A C 1
ATOM 2296 O O . PRO A 1 295 ? 14.745 2.077 -16.293 1.00 87.88 295 PRO A O 1
ATOM 2299 N N . ALA A 1 296 ? 13.014 0.697 -15.896 1.00 92.38 296 ALA A N 1
ATOM 2300 C CA . ALA A 1 296 ? 12.901 0.248 -17.284 1.00 92.38 296 ALA A CA 1
ATOM 2301 C C . ALA A 1 296 ? 12.605 1.423 -18.226 1.00 92.38 296 ALA A C 1
ATOM 2303 O O . ALA A 1 296 ? 13.273 1.580 -19.243 1.00 92.38 296 ALA A O 1
ATOM 2304 N N . THR A 1 297 ? 11.664 2.289 -17.845 1.00 92.88 297 THR A N 1
ATOM 2305 C CA . THR A 1 297 ? 11.292 3.485 -18.618 1.00 92.88 297 THR A CA 1
ATOM 2306 C C . THR A 1 297 ? 12.466 4.462 -18.743 1.00 92.88 297 THR A C 1
ATOM 2308 O O . THR A 1 297 ? 12.731 4.986 -19.824 1.00 92.88 297 THR A O 1
ATOM 2311 N N . VAL A 1 298 ? 13.223 4.663 -17.660 1.00 89.44 298 VAL A N 1
ATOM 2312 C CA . VAL A 1 298 ? 14.436 5.497 -17.670 1.00 89.44 298 VAL A CA 1
ATOM 2313 C C . VAL A 1 298 ? 15.490 4.924 -18.621 1.00 89.44 298 VAL A C 1
ATOM 2315 O O . VAL A 1 298 ? 16.059 5.665 -19.420 1.00 89.44 298 VAL A O 1
ATOM 2318 N N . LEU A 1 299 ? 15.719 3.607 -18.592 1.00 88.69 299 LEU A N 1
ATOM 2319 C CA . LEU A 1 299 ? 16.666 2.939 -19.490 1.00 88.69 299 LEU A CA 1
ATOM 2320 C C . LEU A 1 299 ? 16.269 3.055 -20.965 1.00 88.69 299 LEU A C 1
ATOM 2322 O O . LEU A 1 299 ? 17.153 3.186 -21.808 1.00 88.69 299 LEU A O 1
ATOM 2326 N N . VAL A 1 300 ? 14.971 3.060 -21.286 1.00 94.56 300 VAL A N 1
ATOM 2327 C CA . VAL A 1 300 ? 14.504 3.358 -22.652 1.00 94.56 300 VAL A CA 1
ATOM 2328 C C . VAL A 1 300 ? 14.909 4.769 -23.054 1.00 94.56 300 VAL A C 1
ATOM 2330 O O . VAL A 1 300 ? 15.483 4.946 -24.125 1.00 94.56 300 VAL A O 1
ATOM 2333 N N . GLY A 1 301 ? 14.661 5.760 -22.191 1.00 89.12 301 GLY A N 1
ATOM 2334 C CA . GLY A 1 301 ? 15.058 7.148 -22.441 1.00 89.12 301 GLY A CA 1
ATOM 2335 C C . GLY A 1 301 ? 16.563 7.284 -22.678 1.00 89.12 301 GLY A C 1
ATOM 2336 O O . GLY A 1 301 ? 16.981 7.879 -23.670 1.00 89.12 301 GLY A O 1
ATOM 2337 N N . VAL A 1 302 ? 17.376 6.650 -21.827 1.00 87.56 302 VAL A N 1
ATOM 2338 C CA . VAL A 1 302 ? 18.836 6.583 -22.000 1.00 87.56 302 VAL A CA 1
ATOM 2339 C C . VAL A 1 302 ? 19.202 5.915 -23.328 1.00 87.56 302 VAL A C 1
ATOM 2341 O O . VAL A 1 302 ? 20.012 6.457 -24.075 1.00 87.56 302 VAL A O 1
ATOM 2344 N N . GLY A 1 303 ? 18.586 4.779 -23.662 1.00 91.44 303 GLY A N 1
ATOM 2345 C CA . GLY A 1 303 ? 18.839 4.059 -24.910 1.00 91.44 303 GLY A CA 1
ATOM 2346 C C . GLY A 1 303 ? 18.544 4.896 -26.155 1.00 91.44 303 GLY A C 1
ATOM 2347 O O . GLY A 1 303 ? 19.362 4.939 -27.071 1.00 91.44 303 GLY A O 1
ATOM 2348 N N . VAL A 1 304 ? 17.423 5.620 -26.169 1.00 92.81 304 VAL A N 1
ATOM 2349 C CA . VAL A 1 304 ? 17.049 6.522 -27.271 1.00 92.81 304 VAL A CA 1
ATOM 2350 C C . VAL A 1 304 ? 18.035 7.685 -27.402 1.00 92.81 304 VAL A C 1
ATOM 2352 O O . VAL A 1 304 ? 18.442 8.016 -28.515 1.00 92.81 304 VAL A O 1
ATOM 2355 N N . VAL A 1 305 ? 18.473 8.274 -26.285 1.00 87.56 305 VAL A N 1
ATOM 2356 C CA . VAL A 1 305 ? 19.474 9.353 -26.300 1.00 87.56 305 VAL A CA 1
ATOM 2357 C C . VAL A 1 305 ? 20.811 8.855 -26.849 1.00 87.56 305 VAL A C 1
ATOM 2359 O O . VAL A 1 305 ? 21.348 9.467 -27.771 1.00 87.56 305 VAL A O 1
ATOM 2362 N N . LEU A 1 306 ? 21.312 7.716 -26.356 1.00 87.19 306 LEU A N 1
ATOM 2363 C CA . LEU A 1 306 ? 22.550 7.092 -26.846 1.00 87.19 306 LEU A CA 1
ATOM 2364 C C . LEU A 1 306 ? 22.475 6.762 -28.340 1.00 87.19 306 LEU A C 1
ATOM 2366 O O . LEU A 1 306 ? 23.456 6.947 -29.061 1.00 87.19 306 LEU A O 1
ATOM 2370 N N . LEU A 1 307 ? 21.307 6.323 -28.817 1.00 89.12 307 LEU A N 1
ATOM 2371 C CA . LEU A 1 307 ? 21.074 6.074 -30.235 1.00 89.12 307 LEU A CA 1
ATOM 2372 C C . LEU A 1 307 ? 21.196 7.364 -31.055 1.00 89.12 307 LEU A C 1
ATOM 2374 O O . LEU A 1 307 ? 21.885 7.369 -32.071 1.00 89.12 307 LEU A O 1
ATOM 2378 N N . GLY A 1 308 ? 20.564 8.452 -30.604 1.00 87.56 308 GLY A N 1
ATOM 2379 C CA . GLY A 1 308 ? 20.630 9.754 -31.272 1.00 87.56 308 GLY A CA 1
ATOM 2380 C C . GLY A 1 308 ? 22.059 10.292 -31.362 1.00 87.56 308 GLY A C 1
ATOM 2381 O O . GLY A 1 308 ? 22.484 10.739 -32.424 1.00 87.56 308 GLY A O 1
ATOM 2382 N N . ILE A 1 309 ? 22.831 10.157 -30.281 1.00 83.25 309 ILE A N 1
ATOM 2383 C CA . ILE A 1 309 ? 24.256 10.525 -30.238 1.00 83.25 309 ILE A CA 1
ATOM 2384 C C . ILE A 1 309 ? 25.053 9.686 -31.234 1.00 83.25 309 ILE A C 1
ATOM 2386 O O . ILE A 1 309 ? 25.801 10.217 -32.050 1.00 83.25 309 ILE A O 1
ATOM 2390 N N . GLY A 1 310 ? 24.859 8.366 -31.202 1.00 84.69 310 GLY A N 1
ATOM 2391 C CA . GLY A 1 310 ? 25.549 7.452 -32.101 1.00 84.69 310 GLY A CA 1
ATOM 2392 C C . GLY A 1 310 ? 25.159 7.629 -33.572 1.00 84.69 310 GLY A C 1
ATOM 2393 O O . GLY A 1 310 ? 25.935 7.244 -34.446 1.00 84.69 310 GLY A O 1
ATOM 2394 N N . ALA A 1 311 ? 23.978 8.174 -33.865 1.00 85.25 311 ALA A N 1
ATOM 2395 C CA . ALA A 1 311 ? 23.530 8.497 -35.219 1.00 85.25 311 ALA A CA 1
ATOM 2396 C C . ALA A 1 311 ? 24.092 9.835 -35.730 1.00 85.25 311 ALA A C 1
ATOM 2398 O O . ALA A 1 311 ? 24.290 9.976 -36.933 1.00 85.25 311 ALA A O 1
ATOM 2399 N N . ALA A 1 312 ? 24.365 10.787 -34.834 1.00 80.75 312 ALA A N 1
ATOM 2400 C CA . ALA A 1 312 ? 24.893 12.106 -35.176 1.00 80.75 312 ALA A CA 1
ATOM 2401 C C . ALA A 1 312 ? 26.405 12.121 -35.467 1.00 80.75 312 ALA A C 1
ATOM 2403 O O . ALA A 1 312 ? 26.901 13.112 -35.992 1.00 80.75 312 ALA A O 1
ATOM 2404 N N . GLU A 1 313 ? 27.140 11.052 -35.139 1.00 69.88 313 GLU A N 1
ATOM 2405 C CA . GLU A 1 313 ? 28.578 10.953 -35.406 1.00 69.88 313 GLU A CA 1
ATOM 2406 C C . GLU A 1 313 ? 28.829 10.835 -36.929 1.00 69.88 313 GLU A C 1
ATOM 2408 O O . GLU A 1 313 ? 28.464 9.814 -37.526 1.00 69.88 313 GLU A O 1
ATOM 2413 N N . PRO A 1 314 ? 29.402 11.860 -37.599 1.00 60.34 314 PRO A N 1
ATOM 2414 C CA . PRO A 1 314 ? 29.588 11.846 -39.047 1.00 60.34 314 PRO A CA 1
ATOM 2415 C C . PRO A 1 314 ? 30.616 10.783 -39.438 1.00 60.34 314 PRO A C 1
ATOM 2417 O O . PRO A 1 314 ? 31.708 10.733 -38.875 1.00 60.34 314 PRO A O 1
ATOM 2420 N N . SER A 1 315 ? 30.317 9.976 -40.461 1.00 63.06 315 SER A N 1
ATOM 2421 C CA . SER A 1 315 ? 31.229 8.935 -40.962 1.00 63.06 315 SER A CA 1
ATOM 2422 C C . SER A 1 315 ? 32.521 9.482 -41.589 1.00 63.06 315 SER A C 1
ATOM 2424 O O . SER A 1 315 ? 33.411 8.704 -41.923 1.00 63.06 315 SER A O 1
ATOM 2426 N N . SER A 1 316 ? 32.647 10.801 -41.755 1.00 60.97 316 SER A N 1
ATOM 2427 C CA . SER A 1 316 ? 33.862 11.452 -42.245 1.00 60.97 316 SER A CA 1
ATOM 2428 C C . SER A 1 316 ? 33.811 12.977 -42.051 1.00 60.97 316 SER A C 1
ATOM 2430 O O . SER A 1 316 ? 33.078 13.667 -42.751 1.00 60.97 316 SER A O 1
ATOM 2432 N N . ALA A 1 317 ? 34.652 13.475 -41.143 1.00 53.84 317 ALA A N 1
ATOM 2433 C CA . ALA A 1 317 ? 35.467 14.687 -41.298 1.00 53.84 317 ALA A CA 1
ATOM 2434 C C . ALA A 1 317 ? 34.886 16.120 -41.241 1.00 53.84 317 ALA A C 1
ATOM 2436 O O . ALA A 1 317 ? 35.651 17.017 -41.558 1.00 53.84 317 ALA A O 1
ATOM 2437 N N . ASP A 1 318 ? 33.679 16.406 -40.739 1.00 48.97 318 ASP A N 1
ATOM 2438 C CA . ASP A 1 318 ? 33.429 17.764 -40.205 1.00 48.97 318 ASP A CA 1
ATOM 2439 C C . ASP A 1 318 ? 32.470 17.767 -39.002 1.00 48.97 318 ASP A C 1
ATOM 2441 O O . ASP A 1 318 ? 31.329 17.306 -39.113 1.00 48.97 318 ASP A O 1
ATOM 2445 N N . PRO A 1 319 ? 32.915 18.244 -37.823 1.00 45.25 319 PRO A N 1
ATOM 2446 C CA . PRO A 1 319 ? 32.210 18.046 -36.573 1.00 45.25 319 PRO A CA 1
ATOM 2447 C C . PRO A 1 319 ? 31.283 19.244 -36.328 1.00 45.25 319 PRO A C 1
ATOM 2449 O O . PRO A 1 319 ? 31.660 20.237 -35.708 1.00 45.25 319 PRO A O 1
ATOM 2452 N N . LEU A 1 320 ? 30.034 19.163 -36.789 1.00 47.41 320 LEU A N 1
ATOM 2453 C CA . LEU A 1 320 ? 28.963 19.989 -36.222 1.00 47.41 320 LEU A CA 1
ATOM 2454 C C . LEU A 1 320 ? 28.573 19.375 -34.877 1.00 47.41 320 LEU A C 1
ATOM 2456 O O . LEU A 1 320 ? 27.674 18.548 -34.740 1.00 47.41 320 LEU A O 1
ATOM 2460 N N . LEU A 1 321 ? 29.409 19.757 -33.917 1.00 49.72 321 LEU A N 1
ATOM 2461 C CA . LEU A 1 321 ? 29.496 19.329 -32.540 1.00 49.72 321 LEU A CA 1
ATOM 2462 C C . LEU A 1 321 ? 28.193 19.629 -31.800 1.00 49.72 321 LEU A C 1
ATOM 2464 O O . LEU A 1 321 ? 27.991 20.736 -31.302 1.00 49.72 321 LEU A O 1
ATOM 2468 N N . LEU A 1 322 ? 27.374 18.598 -31.595 1.00 49.69 322 LEU A N 1
ATOM 2469 C CA . LEU A 1 322 ? 26.956 18.405 -30.215 1.00 49.69 322 LEU A CA 1
ATOM 2470 C C . LEU A 1 322 ? 28.235 18.056 -29.465 1.00 49.69 322 LEU A C 1
ATOM 2472 O O . LEU A 1 322 ? 28.738 16.936 -29.582 1.00 49.69 322 LEU A O 1
ATOM 2476 N N . GLU A 1 323 ? 28.839 19.045 -28.811 1.00 58.53 323 GLU A N 1
ATOM 2477 C CA . GLU A 1 323 ? 30.081 18.791 -28.103 1.00 58.53 323 GLU A CA 1
ATOM 2478 C C . GLU A 1 323 ? 29.830 17.673 -27.081 1.00 58.53 323 GLU A C 1
ATOM 2480 O O . GLU A 1 323 ? 28.749 17.616 -26.486 1.00 58.53 323 GLU A O 1
ATOM 2485 N N . PRO A 1 324 ? 30.796 16.769 -26.848 1.00 57.16 324 PRO A N 1
ATOM 2486 C CA . PRO A 1 324 ? 30.633 15.642 -25.929 1.00 57.16 324 PRO A CA 1
ATOM 2487 C C . PRO A 1 324 ? 30.072 16.037 -24.553 1.00 57.16 324 PRO A C 1
ATOM 2489 O O . PRO A 1 324 ? 29.390 15.243 -23.903 1.00 57.16 324 PRO A O 1
ATOM 2492 N N . TRP A 1 325 ? 30.298 17.283 -24.121 1.00 64.06 325 TRP A N 1
ATOM 2493 C CA . TRP A 1 325 ? 29.712 17.820 -22.899 1.00 64.06 325 TRP A CA 1
ATOM 2494 C C . TRP A 1 325 ? 28.196 18.024 -22.973 1.00 64.06 325 TRP A C 1
ATOM 2496 O O . TRP A 1 325 ? 27.549 17.842 -21.956 1.00 64.06 325 TRP A O 1
ATOM 2506 N N . GLN A 1 326 ? 27.599 18.352 -24.122 1.00 62.09 326 GLN A N 1
ATOM 2507 C CA . GLN A 1 326 ? 26.146 18.533 -24.286 1.00 62.09 326 GLN A CA 1
ATOM 2508 C C . GLN A 1 326 ? 25.410 17.197 -24.177 1.00 62.09 326 GLN A C 1
ATOM 2510 O O . GLN A 1 326 ? 24.344 17.093 -23.572 1.00 62.09 326 GLN A O 1
ATOM 2515 N N . VAL A 1 327 ? 26.043 16.149 -24.694 1.00 54.59 327 VAL A N 1
ATOM 2516 C CA . VAL A 1 327 ? 25.620 14.758 -24.548 1.00 54.59 327 VAL A CA 1
ATOM 2517 C C . VAL A 1 327 ? 25.739 14.289 -23.100 1.00 54.59 327 VAL A C 1
ATOM 2519 O O . VAL A 1 327 ? 24.783 13.745 -22.539 1.00 54.59 327 VAL A O 1
ATOM 2522 N N . ALA A 1 328 ? 26.887 14.551 -22.471 1.00 57.16 328 ALA A N 1
ATOM 2523 C CA . ALA A 1 328 ? 27.085 14.278 -21.054 1.00 57.16 328 ALA A CA 1
ATOM 2524 C C . ALA A 1 328 ? 26.081 15.062 -20.196 1.00 57.16 328 ALA A C 1
ATOM 2526 O O . ALA A 1 328 ? 25.534 14.501 -19.253 1.00 57.16 328 ALA A O 1
ATOM 2527 N N . LEU A 1 329 ? 25.768 16.311 -20.558 1.00 65.31 329 LEU A N 1
ATOM 2528 C CA . LEU A 1 329 ? 24.779 17.148 -19.886 1.00 65.31 329 LEU A CA 1
ATOM 2529 C C . LEU A 1 329 ? 23.379 16.549 -20.013 1.00 65.31 329 LEU A C 1
ATOM 2531 O O . LEU A 1 329 ? 22.671 16.518 -19.015 1.00 65.31 329 LEU A O 1
ATOM 2535 N N . GLY A 1 330 ? 22.997 16.038 -21.189 1.00 65.31 330 GLY A N 1
ATOM 2536 C CA . GLY A 1 330 ? 21.708 15.380 -21.434 1.00 65.31 330 GLY A CA 1
ATOM 2537 C C . GLY A 1 330 ? 21.543 14.069 -20.659 1.00 65.31 330 GLY A C 1
ATOM 2538 O O . GLY A 1 330 ? 20.516 13.839 -20.021 1.00 65.31 330 GLY A O 1
ATOM 2539 N N . ALA A 1 331 ? 22.579 13.227 -20.644 1.00 57.19 331 ALA A N 1
ATOM 2540 C CA . ALA A 1 331 ? 22.590 11.993 -19.859 1.00 57.19 331 ALA A CA 1
ATOM 2541 C C . ALA A 1 331 ? 22.628 12.273 -18.347 1.00 57.19 331 ALA A C 1
ATOM 2543 O O . ALA A 1 331 ? 21.939 11.600 -17.581 1.00 57.19 331 ALA A O 1
ATOM 2544 N N . LEU A 1 332 ? 23.381 13.290 -17.915 1.00 63.78 332 LEU A N 1
ATOM 2545 C CA . LEU A 1 332 ? 23.418 13.754 -16.530 1.00 63.78 332 LEU A CA 1
ATOM 2546 C C . LEU A 1 332 ? 22.070 14.346 -16.119 1.00 63.78 332 LEU A C 1
ATOM 2548 O O . LEU A 1 332 ? 21.591 14.012 -15.047 1.00 63.78 332 LEU A O 1
ATOM 2552 N N . THR A 1 333 ? 21.420 15.165 -16.951 1.00 68.38 333 THR A N 1
ATOM 2553 C CA . THR A 1 333 ? 20.083 15.699 -16.641 1.00 68.38 333 THR A CA 1
ATOM 2554 C C . THR A 1 333 ? 19.060 14.585 -16.588 1.00 68.38 333 THR A C 1
ATOM 2556 O O . THR A 1 333 ? 18.310 14.543 -15.627 1.00 68.38 333 THR A O 1
ATOM 2559 N N . LEU A 1 334 ? 19.053 13.629 -17.518 1.00 63.16 334 LEU A N 1
ATOM 2560 C CA . LEU A 1 334 ? 18.173 12.459 -17.417 1.00 63.16 334 LEU A CA 1
ATOM 2561 C C . LEU A 1 334 ? 18.476 11.616 -16.178 1.00 63.16 334 LEU A C 1
ATOM 2563 O O . LEU A 1 334 ? 17.549 11.194 -15.494 1.00 63.16 334 LEU A O 1
ATOM 2567 N N . GLY A 1 335 ? 19.750 11.406 -15.850 1.00 62.09 335 GLY A N 1
ATOM 2568 C CA . GLY A 1 335 ? 20.180 10.687 -14.656 1.00 62.09 335 GLY A CA 1
ATOM 2569 C C . GLY A 1 335 ? 19.763 11.396 -13.370 1.00 62.09 335 GLY A C 1
ATOM 2570 O O . GLY A 1 335 ? 19.195 10.756 -12.492 1.00 62.09 335 GLY A O 1
ATOM 2571 N N . VAL A 1 336 ? 19.972 12.709 -13.272 1.00 68.88 336 VAL A N 1
ATOM 2572 C CA . VAL A 1 336 ? 19.611 13.563 -12.128 1.00 68.88 336 VAL A CA 1
ATOM 2573 C C . VAL A 1 336 ? 18.103 13.740 -12.031 1.00 68.88 336 VAL A C 1
ATOM 2575 O O . VAL A 1 336 ? 17.566 13.686 -10.936 1.00 68.88 336 VAL A O 1
ATOM 2578 N N . LEU A 1 337 ? 17.391 13.883 -13.146 1.00 65.56 337 LEU A N 1
ATOM 2579 C CA . LEU A 1 337 ? 15.932 13.931 -13.158 1.00 65.56 337 LEU A CA 1
ATOM 2580 C C . LEU A 1 337 ? 15.351 12.578 -12.773 1.00 65.56 337 LEU A C 1
ATOM 2582 O O . LEU A 1 337 ? 14.383 12.551 -12.039 1.00 65.56 337 LEU A O 1
ATOM 2586 N N . SER A 1 338 ? 15.952 11.459 -13.181 1.00 57.56 338 SER A N 1
ATOM 2587 C CA . SER A 1 338 ? 15.474 10.117 -12.823 1.00 57.56 338 SER A CA 1
ATOM 2588 C C . SER A 1 338 ? 15.799 9.752 -11.378 1.00 57.56 338 SER A C 1
ATOM 2590 O O . SER A 1 338 ? 14.942 9.251 -10.661 1.00 57.56 338 SER A O 1
ATOM 2592 N N . THR A 1 339 ? 17.024 10.010 -10.922 1.00 60.31 339 THR A N 1
ATOM 2593 C CA . THR A 1 339 ? 17.437 9.777 -9.527 1.00 60.31 339 THR A CA 1
ATOM 2594 C C . THR A 1 339 ? 16.801 10.784 -8.582 1.00 60.31 339 THR A C 1
ATOM 2596 O O . THR A 1 339 ? 16.359 10.390 -7.512 1.00 60.31 339 THR A O 1
ATOM 2599 N N . GLY A 1 340 ? 16.671 12.042 -8.995 1.00 70.31 340 GLY A N 1
ATOM 2600 C CA . GLY A 1 340 ? 15.894 13.082 -8.330 1.00 70.31 340 GLY A CA 1
ATOM 2601 C C . GLY A 1 340 ? 14.415 12.728 -8.284 1.00 70.31 340 GLY A C 1
ATOM 2602 O O . GLY A 1 340 ? 13.830 12.791 -7.218 1.00 70.31 340 GLY A O 1
ATOM 2603 N N . TRP A 1 341 ? 13.822 12.232 -9.371 1.00 67.31 341 TRP A N 1
ATOM 2604 C CA . TRP A 1 341 ? 12.451 11.713 -9.381 1.00 67.31 341 TRP A CA 1
ATOM 2605 C C . TRP A 1 341 ? 12.294 10.517 -8.444 1.00 67.31 341 TRP A C 1
ATOM 2607 O O . TRP A 1 341 ? 11.337 10.466 -7.690 1.00 67.31 341 TRP A O 1
ATOM 2617 N N . ILE A 1 342 ? 13.240 9.576 -8.422 1.00 58.56 342 ILE A N 1
ATOM 2618 C CA . ILE A 1 342 ? 13.233 8.440 -7.485 1.00 58.56 342 ILE A CA 1
ATOM 2619 C C . ILE A 1 342 ? 13.466 8.899 -6.036 1.00 58.56 342 ILE A C 1
ATOM 2621 O O . ILE A 1 342 ? 12.953 8.270 -5.117 1.00 58.56 342 ILE A O 1
ATOM 2625 N N . ALA A 1 343 ? 14.229 9.969 -5.812 1.00 63.66 343 ALA A N 1
ATOM 2626 C CA . ALA A 1 343 ? 14.505 10.524 -4.489 1.00 63.66 343 ALA A CA 1
ATOM 2627 C C . ALA A 1 343 ? 13.349 11.391 -3.957 1.00 63.66 343 ALA A C 1
ATOM 2629 O O . ALA A 1 343 ? 13.061 11.331 -2.767 1.00 63.66 343 ALA A O 1
ATOM 2630 N N . VAL A 1 344 ? 12.680 12.146 -4.832 1.00 63.12 344 VAL A N 1
ATOM 2631 C CA . VAL A 1 344 ? 11.542 13.039 -4.545 1.00 63.12 344 VAL A CA 1
ATOM 2632 C C . VAL A 1 344 ? 10.233 12.256 -4.506 1.00 63.12 344 VAL A C 1
ATOM 2634 O O . VAL A 1 344 ? 9.438 12.418 -3.590 1.00 63.12 344 VAL A O 1
ATOM 2637 N N . HIS A 1 345 ? 10.028 11.356 -5.465 1.00 50.72 345 HIS A N 1
ATOM 2638 C CA . HIS A 1 345 ? 8.931 10.394 -5.494 1.00 50.72 345 HIS A CA 1
ATOM 2639 C C . HIS A 1 345 ? 9.403 9.022 -5.048 1.00 50.72 345 HIS A C 1
ATOM 2641 O O . HIS A 1 345 ? 8.954 8.008 -5.596 1.00 50.72 345 HIS A O 1
ATOM 2647 N N . ARG A 1 346 ? 10.256 8.967 -4.013 1.00 48.47 346 ARG A N 1
ATOM 2648 C CA . ARG A 1 346 ? 10.244 7.784 -3.151 1.00 48.47 346 ARG A CA 1
ATOM 2649 C C . ARG A 1 346 ? 8.772 7.586 -2.830 1.00 48.47 346 ARG A C 1
ATOM 2651 O O . ARG A 1 346 ? 8.180 8.506 -2.270 1.00 48.47 346 ARG A O 1
ATOM 2658 N N . PRO A 1 347 ? 8.132 6.499 -3.287 1.00 39.06 347 PRO A N 1
ATOM 2659 C CA . PRO A 1 347 ? 6.756 6.275 -2.928 1.00 39.06 347 PRO A CA 1
ATOM 2660 C C . PRO A 1 347 ? 6.814 6.134 -1.414 1.00 39.06 347 PRO A C 1
ATOM 2662 O O . PRO A 1 347 ? 7.350 5.148 -0.901 1.00 39.06 347 PRO A O 1
ATOM 2665 N N . ASP A 1 348 ? 6.381 7.173 -0.710 1.00 43.72 348 ASP A N 1
ATOM 2666 C CA . ASP A 1 348 ? 6.269 7.132 0.729 1.00 43.72 348 ASP A CA 1
ATOM 2667 C C . ASP A 1 348 ? 5.079 6.222 1.013 1.00 43.72 348 ASP A C 1
ATOM 2669 O O . ASP A 1 348 ? 3.926 6.621 1.133 1.00 43.72 348 ASP A O 1
ATOM 2673 N N . LEU A 1 349 ? 5.369 4.924 0.959 1.00 40.38 349 LEU A N 1
ATOM 2674 C CA . LEU A 1 349 ? 4.453 3.818 1.204 1.00 40.38 349 LEU A CA 1
ATOM 2675 C C . LEU A 1 349 ? 4.238 3.632 2.706 1.00 40.38 349 LEU A C 1
ATOM 2677 O O . LEU A 1 349 ? 4.042 2.505 3.178 1.00 40.38 349 LEU A O 1
ATOM 2681 N N . GLY A 1 350 ? 4.352 4.718 3.459 1.00 32.56 350 GLY A N 1
ATOM 2682 C CA . GLY A 1 350 ? 4.298 4.704 4.897 1.00 32.56 350 GLY A CA 1
ATOM 2683 C C . GLY A 1 350 ? 5.516 4.031 5.541 1.00 32.56 350 GLY A C 1
ATOM 2684 O O . GLY A 1 350 ? 5.298 3.100 6.318 1.00 32.56 350 GLY A O 1
ATOM 2685 N N . SER A 1 351 ? 6.769 4.303 5.113 1.00 36.69 351 SER A N 1
ATOM 2686 C CA . SER A 1 351 ? 7.967 3.649 5.722 1.00 36.69 351 SER A CA 1
ATOM 2687 C C . SER A 1 351 ? 9.366 4.104 5.324 1.00 36.69 351 SER A C 1
ATOM 2689 O O . SER A 1 351 ? 10.271 3.278 5.137 1.00 36.69 351 SER A O 1
ATOM 2691 N N . ALA A 1 352 ? 9.594 5.387 5.192 1.00 27.22 352 ALA A N 1
ATOM 2692 C CA . ALA A 1 352 ? 10.958 5.849 5.359 1.00 27.22 352 ALA A CA 1
ATOM 2693 C C . ALA A 1 352 ? 10.913 7.052 6.284 1.00 27.22 352 ALA A C 1
ATOM 2695 O O . ALA A 1 352 ? 10.906 8.174 5.803 1.00 27.22 352 ALA A O 1
ATOM 2696 N N . ASP A 1 353 ? 10.786 6.799 7.593 1.00 33.12 353 ASP A N 1
ATOM 2697 C CA . ASP A 1 353 ? 11.918 6.971 8.513 1.00 33.12 353 ASP A CA 1
ATOM 2698 C C . ASP A 1 353 ? 11.725 6.321 9.888 1.00 33.12 353 ASP A C 1
ATOM 2700 O O . ASP A 1 353 ? 10.605 6.314 10.440 1.00 33.12 353 ASP A O 1
#

Foldseek 3Di:
DDPAQKWKAKFAEFADDDPLAHDPLRLVLLLVVLVLVLVVCCVPCVVPVLAAEEEDEDELDPDSRLVRRSVSNCVSNVVPVRHDHDPPPVPPNNVPPDPPVNLVVLVVCLVVVVVQGDSRYHYHYYYHPPSSQSNLCVQLVHGDDHDHRKMWMWIDDPDSHIDTQAMRDSDPPPLLVVLLVVLVVVLVVLVVVLVVLVVVLVCLVPPVPPVFDPLSVLLSVLSVLLSVLSVVLNVLSVLLNDDPVPVPVPPPPDDQDVVSCVLVVFDDDRDDDDHPSSLVSNVSNVSSCLVRVLSSVLSNVSSVLSSVVRVQPDPDDDDPDPPVVVSVVVNVCSVCCSVVCCVVPVVPSSTDD

pLDDT: mean 77.01, std 17.32, range [27.22, 96.38]

Nearest PDB structures (foldseek):
  6e8g-assembly1_S  TM=2.492E-01  e=1.650E+00  Homo sapiens
  8v2q-assembly1_B-1  TM=2.606E-01  e=2.847E+00  Homo sapiens
  3ggz-assembly4_D  TM=3.000E-01  e=7.307E+00  Saccharomyces cerevisiae
  3ja6-assembly1_I  TM=2.123E-01  e=9.841E+00  Escherichia coli